Protein AF-A0A8S4QNL8-F1 (afdb_monomer_lite)

Organism: NCBI:txid348720

Secondary structure (DSSP, 8-state):
---PPP-----------------------PPP------------THHHHHHHHHHHTT-SHHHHHHHHHHHHT-SS-HHHHHHTS---SS---TTT--S---HHIIIII-GGGHHHHHHHHHHH-S---HHHHHHHHHH-HHHHHHHHHHHHHHHHHHHHHHHHHHHSTT--GGGS----HHHHHHHHHHHTSPPHHHHHHHTTSSS----

pLDDT: mean 72.67, std 24.64, range [28.61, 98.25]

Foldseek 3Di:
DDDDDDDDDDDDDDDDDDDDDDDDDDDDDDDDDDDDDDDDDPPDPVVVVVVVVVVVVVDPPLLVVLLVCLLVQHDLQLQCCVPPVQQDVAQADPQQGHRHRGSQCLQQPRPVCVVLNVQLCVQQNDDRGSVSLVVSLVVDVSSVVSSSSSSSVSNVVSVVVLVCLLPDPPRDPSNPDPCPPVNVVVVVVVVVPDPPVVVVVVVVPPPDDDD

Radius of gyration: 33.81 Å; chains: 1; bounding box: 131×64×48 Å

Sequence (211 aa):
MFVVTVGLYGTEGLALTGRTARKKTSIKKHPEPQAAAHREGMHGITGVHHARAESRARGIRPALNMLVQVMTGHGCFGHYLYRVARREPTPLCYECGAADDTAQHTLEGCSKRGPQRRTLVAAIGGDLSLPSVVLAMLSSESASLAVPDFCEDVISQKEAAERVREEAPDAHPLRRRRVGRRRRQFEASQLLLPSQASLASYRRFTSFSTI

Structure (mmCIF, N/CA/C/O backbone):
data_AF-A0A8S4QNL8-F1
#
_entry.id   AF-A0A8S4QNL8-F1
#
loop_
_atom_site.group_PDB
_atom_site.id
_atom_site.type_symbol
_atom_site.label_atom_id
_atom_site.label_alt_id
_atom_site.label_comp_id
_atom_site.label_asym_id
_atom_site.label_entity_id
_atom_site.label_seq_id
_atom_site.pdbx_PDB_ins_code
_atom_site.Cartn_x
_atom_site.Cartn_y
_atom_site.Cartn_z
_atom_site.occupancy
_atom_site.B_iso_or_equiv
_atom_site.auth_seq_id
_atom_site.auth_comp_id
_atom_site.auth_asym_id
_atom_site.auth_atom_id
_atom_site.pdbx_PDB_model_num
ATOM 1 N N . MET A 1 1 ? -52.127 6.751 24.415 1.00 39.44 1 MET A N 1
ATOM 2 C CA . MET A 1 1 ? -52.811 5.977 25.472 1.00 39.44 1 MET A CA 1
ATOM 3 C C . MET A 1 1 ? -53.191 4.628 24.888 1.00 39.44 1 MET A C 1
ATOM 5 O O . MET A 1 1 ? -53.986 4.583 23.961 1.00 39.44 1 MET A O 1
ATOM 9 N N . PHE A 1 2 ? -52.535 3.568 25.357 1.00 34.81 2 PHE A N 1
ATOM 10 C CA . PHE A 1 2 ? -52.867 2.174 25.062 1.00 34.81 2 PHE A CA 1
ATOM 11 C C . PHE A 1 2 ? -54.132 1.786 25.828 1.00 34.81 2 PHE A C 1
ATOM 13 O O . PHE A 1 2 ? -54.150 1.978 27.039 1.00 34.81 2 PHE A O 1
ATOM 20 N N . VAL A 1 3 ? -55.113 1.169 25.167 1.00 43.50 3 VAL A N 1
ATOM 21 C CA . VAL A 1 3 ? -55.979 0.168 25.807 1.00 43.50 3 VAL A CA 1
ATOM 22 C C . VAL A 1 3 ? -56.288 -0.913 24.772 1.00 43.50 3 VAL A C 1
ATOM 24 O O . VAL A 1 3 ? -56.950 -0.667 23.769 1.00 43.50 3 VAL A O 1
ATOM 27 N N . VAL A 1 4 ? -55.735 -2.098 25.018 1.00 39.69 4 VAL A N 1
ATOM 28 C CA . VAL A 1 4 ? -55.996 -3.349 24.303 1.00 39.69 4 VAL A CA 1
ATOM 29 C C . VAL A 1 4 ? -57.247 -3.970 24.921 1.00 39.69 4 VAL A C 1
ATOM 31 O O . VAL A 1 4 ? -57.266 -4.218 26.125 1.00 39.69 4 VAL A O 1
ATOM 34 N N . THR A 1 5 ? -58.282 -4.229 24.124 1.00 48.53 5 THR A N 1
ATOM 35 C CA . THR A 1 5 ? -59.429 -5.045 24.537 1.00 48.53 5 THR A CA 1
ATOM 36 C C . THR A 1 5 ? -59.213 -6.493 24.111 1.00 48.53 5 THR A C 1
ATOM 38 O O . THR A 1 5 ? -59.002 -6.813 22.944 1.00 48.53 5 THR A O 1
ATOM 41 N N . VAL A 1 6 ? -59.223 -7.363 25.116 1.00 43.00 6 VAL A N 1
ATOM 42 C CA . VAL A 1 6 ? -59.037 -8.812 25.034 1.00 43.00 6 VAL A CA 1
ATOM 43 C C . VAL A 1 6 ? -60.408 -9.446 24.794 1.00 43.00 6 VAL A C 1
ATOM 45 O O . VAL A 1 6 ? -61.323 -9.232 25.587 1.00 43.00 6 VAL A O 1
ATOM 48 N N . GLY A 1 7 ? -60.568 -10.197 23.703 1.00 39.91 7 GLY A N 1
ATOM 49 C CA . GLY A 1 7 ? -61.775 -10.973 23.404 1.00 39.91 7 GLY A CA 1
ATOM 50 C C . GLY A 1 7 ? -61.545 -12.462 23.657 1.00 39.91 7 GLY A C 1
ATOM 51 O O . GLY A 1 7 ? -60.703 -13.072 23.002 1.00 39.91 7 GLY A O 1
ATOM 52 N N . LEU A 1 8 ? -62.288 -13.024 24.612 1.00 44.12 8 LEU A N 1
ATOM 53 C CA . LEU A 1 8 ? -62.334 -14.439 24.992 1.00 44.12 8 LEU A CA 1
ATOM 54 C C . LEU A 1 8 ? -63.523 -15.137 24.313 1.00 44.12 8 LEU A C 1
ATOM 56 O O . LEU A 1 8 ? -64.648 -14.701 24.520 1.00 44.12 8 LEU A O 1
ATOM 60 N N . TYR A 1 9 ? -63.277 -16.253 23.619 1.00 43.12 9 TYR A N 1
A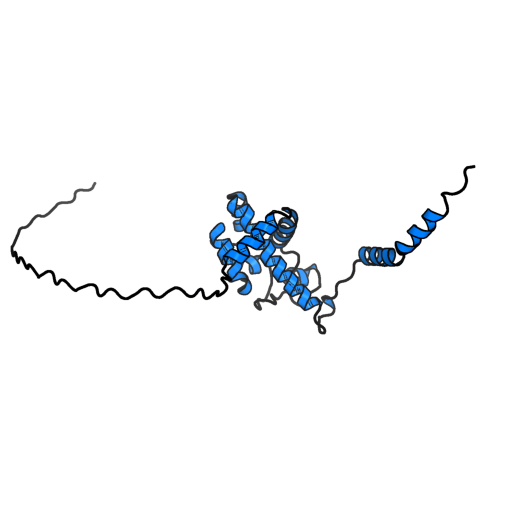TOM 61 C CA . TYR A 1 9 ? -64.223 -17.354 23.340 1.00 43.12 9 TYR A CA 1
ATOM 62 C C . TYR A 1 9 ? -63.344 -18.626 23.207 1.00 43.12 9 TYR A C 1
ATOM 64 O O . TYR A 1 9 ? -62.417 -18.625 22.404 1.00 43.12 9 TYR A O 1
ATOM 72 N N . GLY A 1 10 ? -63.360 -19.615 24.113 1.00 35.19 10 GLY A N 1
ATOM 73 C CA . GLY A 1 10 ? -64.402 -20.644 24.284 1.00 35.19 10 GLY A CA 1
ATOM 74 C C . GLY A 1 10 ? -64.128 -21.852 23.361 1.00 35.19 10 GLY A C 1
ATOM 75 O O . GLY A 1 10 ? -64.520 -21.808 22.207 1.00 35.19 10 GLY A O 1
ATOM 76 N N . THR A 1 11 ? -63.199 -22.757 23.716 1.00 42.12 11 THR A N 1
ATOM 77 C CA . THR A 1 11 ? -63.410 -24.170 24.152 1.00 42.12 11 THR A CA 1
ATOM 78 C C . THR A 1 11 ? -64.098 -25.112 23.154 1.00 42.12 11 THR A C 1
ATOM 80 O O . THR A 1 11 ? -65.297 -24.978 22.998 1.00 42.12 11 THR A O 1
ATOM 83 N N . GLU A 1 12 ? -63.355 -26.094 22.611 1.00 40.31 12 GLU A N 1
ATOM 84 C CA . GLU A 1 12 ? -63.606 -27.560 22.488 1.00 40.31 12 GLU A CA 1
ATOM 85 C C . GLU A 1 12 ? -62.222 -28.165 22.111 1.00 40.31 12 GLU A C 1
ATOM 87 O O . GLU A 1 12 ? -61.486 -27.562 21.340 1.00 40.31 12 GLU A O 1
ATOM 92 N N . GLY A 1 13 ? -61.646 -29.218 22.694 1.00 35.44 13 GLY A N 1
ATOM 93 C CA . GLY A 1 13 ? -62.204 -30.503 23.088 1.00 35.44 13 GLY A CA 1
ATOM 94 C C . GLY A 1 13 ? -61.656 -31.571 22.132 1.00 35.44 13 GLY A C 1
ATOM 95 O O . GLY A 1 13 ? -62.212 -31.726 21.059 1.00 35.44 13 GLY A O 1
ATOM 96 N N . LEU A 1 14 ? -60.557 -32.260 22.489 1.00 43.00 14 LEU A N 1
ATOM 97 C CA . LEU A 1 14 ? -60.277 -33.676 22.162 1.00 43.00 14 LEU A CA 1
ATOM 98 C C . LEU A 1 14 ? -58.882 -34.091 22.654 1.00 43.00 14 LEU A C 1
ATOM 100 O O . LEU A 1 14 ? -57.840 -33.775 22.083 1.00 43.00 14 LEU A O 1
ATOM 104 N N . ALA A 1 15 ? -58.902 -34.839 23.753 1.00 42.69 15 ALA A N 1
ATOM 105 C CA . ALA A 1 15 ? -57.799 -35.644 24.231 1.00 42.69 15 ALA A CA 1
ATOM 106 C C . ALA A 1 15 ? -57.601 -36.858 23.315 1.00 42.69 15 ALA A C 1
ATOM 108 O O . ALA A 1 15 ? -58.548 -37.604 23.088 1.00 42.69 15 ALA A O 1
ATOM 109 N N . LEU A 1 16 ? -56.365 -37.117 22.883 1.00 43.22 16 LEU A N 1
ATOM 110 C CA . LEU A 1 16 ? -55.923 -38.451 22.478 1.00 43.22 16 LEU A CA 1
ATOM 111 C C . LEU A 1 16 ? -54.520 -38.701 23.038 1.00 43.22 16 LEU A C 1
ATOM 113 O O . LEU A 1 16 ? -53.503 -38.197 22.566 1.00 43.22 16 LEU A O 1
ATOM 117 N N . THR A 1 17 ? -54.503 -39.484 24.109 1.00 41.19 17 THR A N 1
ATOM 118 C CA . THR A 1 17 ? -53.335 -40.043 24.776 1.00 41.19 17 THR A CA 1
ATOM 119 C C . THR A 1 17 ? -52.780 -41.204 23.949 1.00 41.19 17 THR A C 1
ATOM 121 O O . THR A 1 17 ? -53.246 -42.335 24.029 1.00 41.19 17 THR A O 1
ATOM 124 N N . GLY A 1 18 ? -51.741 -40.941 23.157 1.00 35.12 18 GLY A N 1
ATOM 125 C CA . GLY A 1 18 ? -50.979 -41.972 22.451 1.00 35.12 18 GLY A CA 1
ATOM 126 C C . GLY A 1 18 ? -49.678 -42.307 23.176 1.00 35.12 18 GLY A C 1
ATOM 127 O O . GLY A 1 18 ? -48.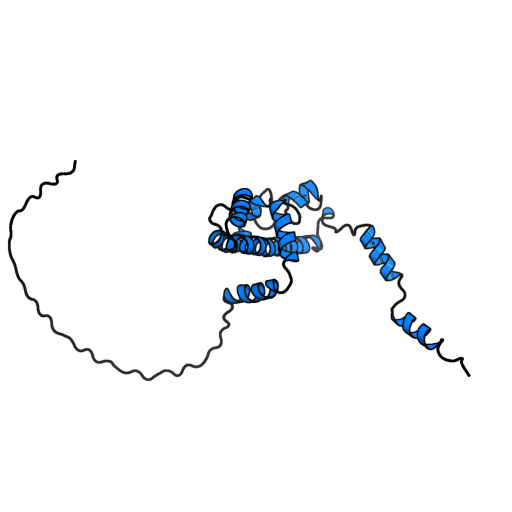656 -41.668 22.946 1.00 35.12 18 GLY A O 1
ATOM 128 N N . ARG A 1 19 ? -49.687 -43.323 24.048 1.00 42.75 19 ARG A N 1
ATOM 129 C CA . ARG A 1 19 ? -48.453 -43.974 24.520 1.00 42.75 19 ARG A CA 1
ATOM 130 C C . ARG A 1 19 ? -47.884 -44.806 23.370 1.00 42.75 19 ARG A C 1
ATOM 132 O O . ARG A 1 19 ? -48.432 -45.860 23.064 1.00 42.75 19 ARG A O 1
ATOM 139 N N . THR A 1 20 ? -46.770 -44.389 22.775 1.00 39.38 20 THR A N 1
ATOM 140 C CA . THR A 1 20 ? -45.991 -45.251 21.872 1.00 39.38 20 THR A CA 1
ATOM 141 C C . THR A 1 20 ? -44.718 -45.747 22.545 1.00 39.38 20 THR A C 1
ATOM 143 O O . THR A 1 20 ? -43.956 -44.997 23.152 1.00 39.38 20 THR A O 1
ATOM 146 N N . ALA A 1 21 ? -44.548 -47.061 22.448 1.00 44.09 21 ALA A N 1
ATOM 147 C CA . ALA A 1 21 ? -43.570 -47.897 23.115 1.00 44.09 21 ALA A CA 1
ATOM 148 C C . ALA A 1 21 ? -42.105 -47.467 22.932 1.00 44.09 21 ALA A C 1
ATOM 150 O O . ALA A 1 21 ? -41.612 -47.220 21.832 1.00 44.09 21 ALA A O 1
ATOM 151 N N . ARG A 1 22 ? -41.380 -47.518 24.051 1.00 47.81 22 ARG A N 1
ATOM 152 C CA . ARG A 1 22 ? -39.922 -47.473 24.158 1.00 47.81 22 ARG A CA 1
ATOM 153 C C . ARG A 1 22 ? -39.312 -48.705 23.479 1.00 47.81 22 ARG A C 1
ATOM 155 O O . ARG A 1 22 ? -39.252 -49.779 24.077 1.00 47.81 22 ARG A O 1
ATOM 162 N N . LYS A 1 23 ? -38.825 -48.557 22.246 1.00 43.16 23 LYS A N 1
ATOM 163 C CA . LYS A 1 23 ? -38.035 -49.591 21.563 1.00 43.16 23 LYS A CA 1
ATOM 164 C C . LYS A 1 23 ? -36.591 -49.526 22.081 1.00 43.16 23 LYS A C 1
ATOM 166 O O . LYS A 1 23 ? -35.855 -48.597 21.772 1.00 43.16 23 LYS A O 1
ATOM 171 N N . LYS A 1 24 ? -36.195 -50.489 22.923 1.00 43.81 24 LYS A N 1
ATOM 172 C CA . LYS A 1 24 ? -34.791 -50.704 23.313 1.00 43.81 24 LYS A CA 1
ATOM 173 C C . LYS A 1 24 ? -34.045 -51.280 22.109 1.00 43.81 24 LYS A C 1
ATOM 175 O O . LYS A 1 24 ? -34.218 -52.453 21.793 1.00 43.81 24 LYS A O 1
ATOM 180 N N . THR A 1 25 ? -33.215 -50.481 21.452 1.00 40.12 25 THR A N 1
ATOM 181 C CA . THR A 1 25 ? -32.219 -50.986 20.501 1.00 40.12 25 THR A CA 1
ATOM 182 C C . THR A 1 25 ? -30.873 -51.104 21.197 1.00 40.12 25 THR A C 1
ATOM 184 O O . THR A 1 25 ? -30.341 -50.143 21.747 1.00 40.12 25 THR A O 1
ATOM 187 N N . SER A 1 26 ? -30.378 -52.338 21.213 1.00 38.81 26 SER A N 1
ATOM 188 C CA . SER A 1 26 ? -29.137 -52.776 21.834 1.00 38.81 26 SER A CA 1
ATOM 189 C C . SER A 1 26 ? -27.928 -52.081 21.211 1.00 38.81 26 SER A C 1
ATOM 191 O O . SER A 1 26 ? -27.718 -52.145 20.001 1.00 38.81 26 SER A O 1
ATOM 193 N N . ILE A 1 27 ? -27.113 -51.463 22.063 1.00 44.38 27 ILE A N 1
ATOM 194 C CA . ILE A 1 27 ? -25.780 -50.957 21.736 1.00 44.38 27 ILE A CA 1
ATOM 195 C C . ILE A 1 27 ? -24.904 -52.169 21.399 1.00 44.38 27 ILE A C 1
ATOM 197 O O . ILE A 1 27 ? -24.602 -52.983 22.272 1.00 44.38 27 ILE A O 1
ATOM 201 N N . LYS A 1 28 ? -24.508 -52.313 20.131 1.00 45.62 28 LYS A N 1
ATOM 202 C CA . LYS A 1 28 ? -23.419 -53.214 19.741 1.00 45.62 28 LYS A CA 1
ATOM 203 C C . LYS A 1 28 ? -22.103 -52.496 20.048 1.00 45.62 28 LYS A C 1
ATOM 205 O O . LYS A 1 28 ? -21.807 -51.472 19.440 1.00 45.62 28 LYS A O 1
ATOM 210 N N . LYS A 1 29 ? -21.344 -53.001 21.026 1.00 41.66 29 LYS A N 1
ATOM 211 C CA . LYS A 1 29 ? -19.975 -52.549 21.309 1.00 41.66 29 LYS A CA 1
ATOM 212 C C . LYS A 1 29 ? -19.074 -53.010 20.161 1.00 41.66 29 LYS A C 1
ATOM 214 O O . LYS A 1 29 ? -18.899 -54.211 19.977 1.00 41.66 29 LYS A O 1
ATOM 219 N N . HIS A 1 30 ? -18.537 -52.067 19.396 1.00 36.44 30 HIS A N 1
ATOM 220 C CA . HIS A 1 30 ? -17.431 -52.321 18.475 1.00 36.44 30 HIS A CA 1
ATOM 221 C C . HIS A 1 30 ? -16.099 -52.173 19.230 1.00 36.44 30 HIS A C 1
ATOM 223 O O . HIS A 1 30 ? -16.009 -51.297 20.094 1.00 36.44 30 HIS A O 1
ATOM 229 N N . PRO A 1 31 ? -15.090 -53.019 18.952 1.00 40.75 31 PRO A N 1
ATOM 230 C CA . PRO A 1 31 ? -13.767 -52.872 19.538 1.00 40.75 31 PRO A CA 1
ATOM 231 C C . PRO A 1 31 ? -13.057 -51.624 18.997 1.00 40.75 31 PRO A C 1
ATOM 233 O O . PRO A 1 31 ? -13.194 -51.252 17.833 1.00 40.75 31 PRO A O 1
ATOM 236 N N . GLU A 1 32 ? -12.321 -50.997 19.904 1.00 34.25 32 GLU A N 1
ATOM 237 C CA . GLU A 1 32 ? -11.489 -49.807 19.756 1.00 34.25 32 GLU A CA 1
ATOM 238 C C . GLU A 1 32 ? -10.438 -49.963 18.636 1.00 34.25 32 GLU A C 1
ATOM 240 O O . GLU A 1 32 ? -9.610 -50.875 18.704 1.00 34.25 32 GLU A O 1
ATOM 245 N N . PRO A 1 33 ? -10.423 -49.096 17.604 1.00 37.59 33 PRO A N 1
ATOM 246 C CA . PRO A 1 33 ? -9.295 -49.020 16.693 1.00 37.59 33 PRO A CA 1
ATOM 247 C C . PRO A 1 33 ? -8.193 -48.172 17.336 1.00 37.59 33 PRO A C 1
ATOM 249 O O . PRO A 1 33 ? -8.357 -46.975 17.572 1.00 37.59 33 PRO A O 1
ATOM 252 N N . GLN A 1 34 ? -7.063 -48.818 17.619 1.00 42.41 34 GLN A N 1
ATOM 253 C CA . GLN A 1 34 ? -5.840 -48.177 18.091 1.00 42.41 34 GLN A CA 1
ATOM 254 C C . GLN A 1 34 ? -5.407 -47.095 17.095 1.00 42.41 34 GLN A C 1
ATOM 256 O O . GLN A 1 34 ? -5.174 -47.366 15.915 1.00 42.41 34 GLN A O 1
ATOM 261 N N . ALA A 1 35 ? -5.316 -45.859 17.582 1.00 34.28 35 ALA A N 1
ATOM 262 C CA . ALA A 1 35 ? -4.862 -44.707 16.823 1.00 34.28 35 ALA A CA 1
ATOM 263 C C . ALA A 1 35 ? -3.389 -44.881 16.420 1.00 34.28 35 ALA A C 1
ATOM 265 O O . ALA A 1 35 ? -2.476 -44.647 17.211 1.00 34.28 35 ALA A O 1
ATOM 266 N N . ALA A 1 36 ? -3.151 -45.266 15.167 1.00 35.31 36 ALA A N 1
ATOM 267 C CA . ALA A 1 36 ? -1.867 -45.057 14.520 1.00 35.31 36 ALA A CA 1
ATOM 268 C C . ALA A 1 36 ? -1.724 -43.555 14.230 1.00 35.31 36 ALA A C 1
ATOM 270 O O . ALA A 1 36 ? -2.484 -42.976 13.455 1.00 35.31 36 ALA A O 1
ATOM 271 N N . ALA A 1 37 ? -0.768 -42.916 14.901 1.00 37.28 37 ALA A N 1
ATOM 272 C CA . ALA A 1 37 ? -0.440 -41.511 14.726 1.00 37.28 37 ALA A CA 1
ATOM 273 C C . ALA A 1 37 ? 0.084 -41.250 13.302 1.00 37.28 37 ALA A C 1
ATOM 275 O O . ALA A 1 37 ? 1.262 -41.453 13.012 1.00 37.28 37 ALA A O 1
ATOM 276 N N . HIS A 1 38 ? -0.790 -40.767 12.421 1.00 28.61 38 HIS A N 1
ATOM 277 C CA . HIS A 1 38 ? -0.392 -40.162 11.157 1.00 28.61 38 HIS A CA 1
ATOM 278 C C . HIS A 1 38 ? -0.080 -38.679 11.406 1.00 28.61 38 HIS A C 1
ATOM 280 O O . HIS A 1 38 ? -0.969 -37.867 11.657 1.00 28.61 38 HIS A O 1
ATOM 286 N N . ARG A 1 39 ? 1.213 -38.337 11.415 1.00 39.56 39 ARG A N 1
ATOM 287 C CA . ARG A 1 39 ? 1.712 -36.956 11.499 1.00 39.56 39 ARG A CA 1
ATOM 288 C C . ARG A 1 39 ? 1.530 -36.281 10.136 1.00 39.56 39 ARG A C 1
ATOM 290 O O . ARG A 1 39 ? 2.437 -36.300 9.312 1.00 39.56 39 ARG A O 1
ATOM 297 N N . GLU A 1 40 ? 0.381 -35.655 9.919 1.00 35.50 40 GLU A N 1
ATOM 298 C CA . GLU A 1 40 ? 0.202 -34.661 8.855 1.00 35.50 40 GLU A CA 1
ATOM 299 C C . GLU A 1 40 ? 0.329 -33.249 9.435 1.00 35.50 40 GLU A C 1
ATOM 301 O O . GLU A 1 40 ? -0.254 -32.912 10.466 1.00 35.50 40 GLU A O 1
ATOM 306 N N . GLY A 1 41 ? 1.180 -32.440 8.801 1.00 36.62 41 GLY A N 1
ATOM 307 C CA . GLY A 1 41 ? 1.605 -31.129 9.278 1.00 36.62 41 GLY A CA 1
ATOM 308 C C . GLY A 1 41 ? 0.478 -30.098 9.316 1.00 36.62 41 GLY A C 1
ATOM 309 O O . GLY A 1 41 ? -0.050 -29.685 8.286 1.00 36.62 41 GLY A O 1
ATOM 310 N N . MET A 1 42 ? 0.178 -29.603 10.518 1.00 38.00 42 MET A N 1
ATOM 311 C CA . MET A 1 42 ? -0.606 -28.386 10.732 1.00 38.00 42 MET A CA 1
ATOM 312 C C . MET A 1 42 ? 0.210 -27.154 10.316 1.00 38.00 42 MET A C 1
ATOM 314 O O . MET A 1 42 ? 0.795 -26.472 11.154 1.00 38.00 42 MET A O 1
ATOM 318 N N . HIS A 1 43 ? 0.207 -26.806 9.031 1.00 45.59 43 HIS A N 1
ATOM 319 C CA . HIS A 1 43 ? 0.512 -25.436 8.601 1.00 45.59 43 HIS A CA 1
ATOM 320 C C . HIS A 1 43 ? -0.769 -24.594 8.660 1.00 45.59 43 HIS A C 1
ATOM 322 O O . HIS A 1 43 ? -1.327 -24.175 7.651 1.00 45.59 43 HIS A O 1
ATOM 328 N N . GLY A 1 44 ? -1.276 -24.416 9.883 1.00 34.97 44 GLY A N 1
ATOM 329 C CA . GLY A 1 44 ? -2.420 -23.568 10.193 1.00 34.97 44 GLY A CA 1
ATOM 330 C C . GLY A 1 44 ? -2.002 -22.119 10.442 1.00 34.97 44 GLY A C 1
ATOM 331 O O . GLY A 1 44 ? -0.857 -21.828 10.779 1.00 34.97 44 GLY A O 1
ATOM 332 N N . ILE A 1 45 ? -2.968 -21.214 10.311 1.00 43.84 45 ILE A N 1
ATOM 333 C CA . ILE A 1 45 ? -2.899 -19.750 10.488 1.00 43.84 45 ILE A CA 1
ATOM 334 C C . ILE A 1 45 ? -2.125 -19.331 11.764 1.00 43.84 45 ILE A C 1
ATOM 336 O O . ILE A 1 45 ? -1.488 -18.280 11.801 1.00 43.84 45 ILE A O 1
ATOM 340 N N . THR A 1 46 ? -2.089 -20.196 12.780 1.00 39.72 46 THR A N 1
ATOM 341 C CA . THR A 1 46 ? -1.301 -20.081 14.017 1.00 39.72 46 THR A CA 1
ATOM 342 C C . THR A 1 46 ? 0.210 -19.916 13.807 1.00 39.72 46 THR A C 1
ATOM 344 O O . THR A 1 46 ? 0.846 -19.212 14.590 1.00 39.72 46 THR A O 1
ATOM 347 N N . GLY A 1 47 ? 0.794 -20.484 12.746 1.00 31.36 47 GLY A N 1
ATOM 348 C CA . GLY A 1 47 ? 2.229 -20.355 12.453 1.00 31.36 47 GLY A CA 1
ATOM 349 C C . GLY A 1 47 ? 2.655 -18.926 12.091 1.00 31.36 47 GLY A C 1
ATOM 350 O O . GLY A 1 47 ? 3.729 -18.477 12.487 1.00 31.36 47 GLY A O 1
ATOM 351 N N . VAL A 1 48 ? 1.778 -18.174 11.414 1.00 46.91 48 VAL A N 1
ATOM 352 C CA . VAL A 1 48 ? 2.016 -16.760 11.073 1.00 46.91 48 VAL A CA 1
ATOM 353 C C . VAL A 1 48 ? 1.963 -15.890 12.330 1.00 46.91 48 VAL A C 1
ATOM 355 O O . VAL A 1 48 ? 2.776 -14.985 12.486 1.00 46.91 48 VAL A O 1
ATOM 358 N N . HIS A 1 49 ? 1.056 -16.193 13.265 1.00 44.25 49 HIS A N 1
ATOM 359 C CA . HIS A 1 49 ? 0.949 -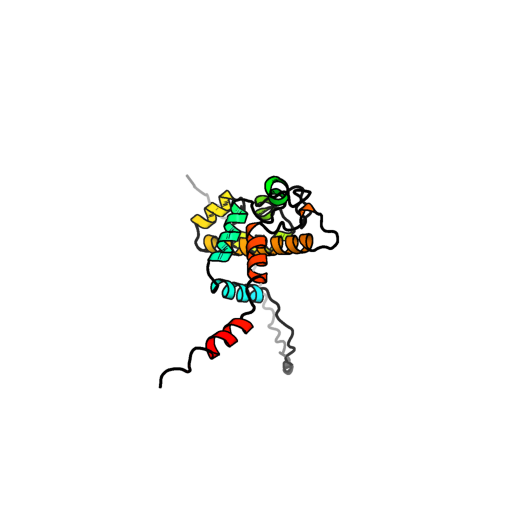15.461 14.530 1.00 44.25 49 HIS A CA 1
ATOM 360 C C . HIS A 1 49 ? 2.158 -15.683 15.454 1.00 44.25 49 HIS A C 1
ATOM 362 O O . HIS A 1 49 ? 2.589 -14.734 16.108 1.00 44.25 49 HIS A O 1
ATOM 368 N N . HIS A 1 50 ? 2.749 -16.885 15.469 1.00 35.91 50 HIS A N 1
ATOM 369 C CA . HIS A 1 50 ? 3.925 -17.178 16.300 1.00 35.91 50 HIS A CA 1
ATOM 370 C C . HIS A 1 50 ? 5.191 -16.461 15.794 1.00 35.91 50 HIS A C 1
ATOM 372 O O . HIS A 1 50 ? 5.872 -15.795 16.571 1.00 35.91 50 HIS A O 1
ATOM 378 N N . ALA A 1 51 ? 5.446 -16.485 14.480 1.00 42.00 51 ALA A N 1
ATOM 379 C CA . ALA A 1 51 ? 6.557 -15.741 13.872 1.00 42.00 51 ALA A CA 1
ATOM 380 C C . ALA A 1 51 ? 6.405 -14.212 14.029 1.00 42.00 51 ALA A C 1
ATOM 382 O O . ALA A 1 51 ? 7.389 -13.482 14.144 1.00 42.00 51 ALA A O 1
ATOM 383 N N . ARG A 1 52 ? 5.163 -13.711 14.076 1.00 49.59 52 ARG A N 1
ATOM 384 C CA . ARG A 1 52 ? 4.855 -12.284 14.258 1.00 49.59 52 ARG A CA 1
ATOM 385 C C . ARG A 1 52 ? 5.020 -11.814 15.707 1.00 49.59 52 ARG A C 1
ATOM 387 O O . ARG A 1 52 ? 5.450 -10.686 15.937 1.00 49.59 52 ARG A O 1
ATOM 394 N N . ALA A 1 53 ? 4.741 -12.677 16.687 1.00 43.56 53 ALA A N 1
ATOM 395 C CA . ALA A 1 53 ? 5.039 -12.408 18.095 1.00 43.56 53 ALA A CA 1
ATOM 396 C C . ALA A 1 53 ? 6.556 -12.293 18.344 1.00 43.56 53 ALA A C 1
ATOM 398 O O . ALA A 1 53 ? 6.991 -11.430 19.102 1.00 43.56 53 ALA A O 1
ATOM 399 N N . GLU A 1 54 ? 7.372 -13.080 17.639 1.00 37.34 54 GLU A N 1
ATOM 400 C CA . GLU A 1 54 ? 8.839 -12.979 17.689 1.00 37.34 54 GLU A CA 1
ATOM 401 C C . GLU A 1 54 ? 9.376 -11.687 17.039 1.00 37.34 54 GLU A C 1
ATOM 403 O O . GLU A 1 54 ? 10.393 -11.142 17.477 1.00 37.34 54 GLU A O 1
ATOM 408 N N . SER A 1 55 ? 8.680 -11.123 16.044 1.00 45.19 55 SER A N 1
ATOM 409 C CA . SER A 1 55 ? 9.012 -9.802 15.480 1.00 45.19 55 SER A CA 1
ATOM 410 C C . SER A 1 55 ? 8.792 -8.652 16.471 1.00 45.19 55 SER A C 1
ATOM 412 O O . SER A 1 55 ? 9.573 -7.700 16.464 1.00 45.19 55 SER A O 1
ATOM 414 N N . ARG A 1 56 ? 7.827 -8.762 17.400 1.00 52.09 56 ARG A N 1
ATOM 415 C CA . ARG A 1 56 ? 7.593 -7.750 18.454 1.00 52.09 56 ARG A CA 1
ATOM 416 C C . ARG A 1 56 ? 8.781 -7.588 19.411 1.00 52.09 56 ARG A C 1
ATOM 418 O O . ARG A 1 56 ? 8.970 -6.508 19.965 1.00 52.09 56 ARG A O 1
ATOM 425 N N . ALA A 1 57 ? 9.626 -8.613 19.555 1.00 50.25 57 ALA A N 1
ATOM 426 C CA . ALA A 1 57 ? 10.845 -8.550 20.366 1.00 50.25 57 ALA A CA 1
ATOM 427 C C . ALA A 1 57 ? 11.999 -7.783 19.683 1.00 50.25 57 ALA A C 1
ATOM 429 O O . ALA A 1 57 ? 12.959 -7.391 20.345 1.00 50.25 57 ALA A O 1
ATOM 430 N N . ARG A 1 58 ? 11.909 -7.515 18.371 1.00 51.84 58 ARG A N 1
ATOM 431 C CA . ARG A 1 58 ? 12.928 -6.791 17.587 1.00 51.84 58 ARG A CA 1
ATOM 432 C C . ARG A 1 58 ? 12.547 -5.328 17.335 1.00 51.84 58 ARG A C 1
ATOM 434 O O . ARG A 1 58 ? 12.822 -4.783 16.276 1.00 51.84 58 ARG A O 1
ATOM 441 N N . GLY A 1 59 ? 11.989 -4.671 18.351 1.00 46.03 59 GLY A N 1
ATOM 442 C CA . GLY A 1 59 ? 11.857 -3.217 18.428 1.00 46.03 59 GLY A CA 1
ATOM 443 C C . GLY A 1 59 ? 10.780 -2.617 17.521 1.00 46.03 59 GLY A C 1
ATOM 444 O O . GLY A 1 59 ? 10.674 -2.914 16.346 1.00 46.03 59 GLY A O 1
ATOM 445 N N . ILE A 1 60 ? 10.042 -1.653 18.056 1.00 53.38 60 ILE A N 1
ATOM 446 C CA . ILE A 1 60 ? 8.937 -0.897 17.428 1.00 53.38 60 ILE A CA 1
ATOM 447 C C . ILE A 1 60 ? 9.354 -0.120 16.142 1.00 53.38 60 ILE A C 1
ATOM 449 O O . ILE A 1 60 ? 8.538 0.480 15.446 1.00 53.38 60 ILE A O 1
ATOM 453 N N . ARG A 1 61 ? 10.645 -0.124 15.783 1.00 51.62 61 ARG A N 1
ATOM 454 C CA . ARG A 1 61 ? 11.254 0.752 14.767 1.00 51.62 61 ARG A CA 1
ATOM 455 C C . ARG A 1 61 ? 10.981 0.374 13.295 1.00 51.62 61 ARG A C 1
ATOM 457 O O . ARG A 1 61 ? 10.807 1.308 12.514 1.00 51.62 61 ARG A O 1
ATOM 464 N N . PRO A 1 62 ? 10.946 -0.906 12.866 1.00 60.88 62 PRO A N 1
ATOM 465 C CA . PRO A 1 62 ? 10.647 -1.262 11.474 1.00 60.88 62 PRO A CA 1
ATOM 466 C C . PRO A 1 62 ? 9.193 -0.962 11.092 1.00 60.88 62 PRO A C 1
ATOM 468 O O . PRO A 1 62 ? 8.946 -0.374 10.039 1.00 60.88 62 PRO A O 1
ATOM 471 N N . ALA A 1 63 ? 8.246 -1.276 11.980 1.00 69.06 63 ALA A N 1
ATOM 472 C CA . ALA A 1 63 ? 6.818 -1.079 11.742 1.00 69.06 63 ALA A CA 1
ATOM 473 C C . ALA A 1 63 ? 6.441 0.406 11.578 1.00 69.06 63 ALA A C 1
ATOM 475 O O . ALA A 1 63 ? 5.639 0.748 10.709 1.00 69.06 63 ALA A O 1
ATOM 476 N N . LEU A 1 64 ? 7.071 1.313 12.340 1.00 80.50 64 LEU A N 1
ATOM 477 C CA . LEU A 1 64 ? 6.797 2.752 12.240 1.00 80.50 64 LEU A CA 1
ATOM 478 C C . LEU A 1 64 ? 7.196 3.336 10.874 1.00 80.50 64 LEU A C 1
ATOM 480 O O . LEU A 1 64 ? 6.459 4.147 10.317 1.00 80.50 64 LEU A O 1
ATOM 484 N N . ASN A 1 65 ? 8.326 2.908 10.301 1.00 85.50 65 ASN A N 1
ATOM 485 C CA . ASN A 1 65 ? 8.743 3.372 8.975 1.00 85.50 65 ASN A CA 1
ATOM 486 C C . ASN A 1 65 ? 7.739 2.955 7.893 1.00 85.50 65 ASN A C 1
ATOM 488 O O . ASN A 1 65 ? 7.395 3.767 7.034 1.00 85.50 65 ASN A O 1
ATOM 492 N N . MET A 1 66 ? 7.251 1.712 7.949 1.00 93.56 66 MET A N 1
ATOM 493 C CA . MET A 1 66 ? 6.262 1.213 6.991 1.00 93.56 66 MET A CA 1
ATOM 494 C C . MET A 1 66 ? 4.912 1.908 7.162 1.00 93.56 66 MET A C 1
ATOM 496 O O . MET A 1 66 ? 4.286 2.282 6.173 1.00 93.56 66 MET A O 1
ATOM 500 N N . LEU A 1 67 ? 4.493 2.166 8.404 1.00 94.38 67 LEU A N 1
ATOM 501 C CA . LEU A 1 67 ? 3.300 2.962 8.682 1.00 94.38 67 LEU A CA 1
ATOM 502 C C . LEU A 1 67 ? 3.394 4.351 8.043 1.00 94.38 67 LEU A C 1
ATOM 504 O O . LEU A 1 67 ? 2.489 4.759 7.319 1.00 94.38 67 LEU A O 1
ATOM 508 N N . VAL A 1 68 ? 4.496 5.070 8.271 1.00 94.19 68 VAL A N 1
ATOM 509 C CA . VAL A 1 68 ? 4.697 6.411 7.701 1.00 94.19 68 VAL A CA 1
ATOM 510 C C . VAL A 1 68 ? 4.671 6.366 6.173 1.00 94.19 68 VAL A C 1
ATOM 512 O O . VAL A 1 68 ? 4.070 7.244 5.553 1.00 94.19 68 VAL A O 1
ATOM 515 N N . GLN A 1 69 ? 5.258 5.340 5.549 1.00 95.19 69 GLN A N 1
ATOM 516 C CA . GLN A 1 69 ? 5.170 5.155 4.098 1.00 95.19 69 GLN A CA 1
ATOM 517 C C . GLN A 1 69 ? 3.720 5.032 3.622 1.00 95.19 69 GLN A C 1
ATOM 519 O O . GLN A 1 69 ? 3.341 5.729 2.683 1.00 95.19 69 GLN A O 1
ATOM 524 N N . VAL A 1 70 ? 2.896 4.212 4.282 1.00 96.19 70 VAL A N 1
ATOM 525 C CA . VAL A 1 70 ? 1.470 4.069 3.940 1.00 96.19 70 VAL A CA 1
ATOM 526 C C . VAL A 1 70 ? 0.732 5.394 4.126 1.00 96.19 70 VAL A C 1
ATOM 528 O O . VAL A 1 70 ? 0.064 5.845 3.200 1.00 96.19 70 VAL A O 1
ATOM 531 N N . MET A 1 71 ? 0.898 6.057 5.274 1.00 95.19 71 MET A N 1
ATOM 532 C CA . MET A 1 71 ? 0.192 7.309 5.582 1.00 95.19 71 MET A CA 1
ATOM 533 C C . MET A 1 71 ? 0.537 8.440 4.612 1.00 95.19 71 MET A C 1
ATOM 535 O O . MET A 1 71 ? -0.298 9.284 4.303 1.00 95.19 71 MET A O 1
ATOM 539 N N . THR A 1 72 ? 1.771 8.457 4.115 1.00 94.88 72 THR A N 1
ATOM 540 C CA . THR A 1 72 ? 2.246 9.487 3.187 1.00 94.88 72 THR A CA 1
ATOM 541 C C . THR A 1 72 ? 2.158 9.062 1.722 1.00 94.88 72 THR A C 1
ATOM 543 O O . THR A 1 72 ? 2.443 9.870 0.841 1.00 94.88 72 THR A O 1
ATOM 546 N N . GLY A 1 73 ? 1.819 7.804 1.429 1.00 95.88 73 GLY A N 1
ATOM 547 C CA . GLY A 1 73 ? 1.841 7.253 0.074 1.00 95.88 73 GLY A CA 1
ATOM 548 C C . GLY A 1 73 ? 3.231 7.180 -0.565 1.00 95.88 73 GLY A C 1
ATOM 549 O O . GLY A 1 73 ? 3.334 7.264 -1.785 1.00 95.88 73 GLY A O 1
ATOM 550 N N . HIS A 1 74 ? 4.295 7.042 0.229 1.00 95.06 74 HIS A N 1
ATOM 551 C CA . HIS A 1 74 ? 5.686 6.963 -0.240 1.00 95.06 74 HIS A CA 1
ATOM 552 C C . HIS A 1 74 ? 6.209 5.521 -0.287 1.00 95.06 74 HIS A C 1
ATOM 554 O O . HIS A 1 74 ? 5.625 4.613 0.291 1.00 95.06 74 HIS A O 1
ATOM 560 N N . GLY A 1 75 ? 7.358 5.317 -0.935 1.00 94.31 75 GLY A N 1
ATOM 561 C CA . GLY A 1 75 ? 8.049 4.027 -0.951 1.00 94.31 75 GLY A CA 1
ATOM 562 C C . GLY A 1 75 ? 7.715 3.212 -2.195 1.00 94.31 75 GLY A C 1
ATOM 563 O O . GLY A 1 75 ? 7.897 3.695 -3.308 1.00 94.31 75 GLY A O 1
ATOM 564 N N . CYS A 1 76 ? 7.237 1.985 -2.012 1.00 95.81 76 CYS A N 1
ATOM 565 C CA . CYS A 1 76 ? 7.037 1.006 -3.089 1.00 95.81 76 CYS A CA 1
ATOM 566 C C . CYS A 1 76 ? 5.713 1.152 -3.869 1.00 95.81 76 CYS A C 1
ATOM 568 O O . CYS A 1 76 ? 5.361 0.287 -4.674 1.00 95.81 76 CYS A O 1
ATOM 570 N N . PHE A 1 77 ? 4.943 2.215 -3.623 1.00 97.81 77 PHE A N 1
ATOM 571 C CA . PHE A 1 77 ? 3.697 2.482 -4.343 1.00 97.81 77 PHE A CA 1
ATOM 572 C C . PHE A 1 77 ? 3.981 2.926 -5.778 1.00 97.81 77 PHE A C 1
ATOM 574 O O . PHE A 1 77 ? 4.715 3.892 -5.993 1.00 97.81 77 PHE A O 1
ATOM 581 N N . GLY A 1 78 ? 3.363 2.271 -6.763 1.00 97.25 78 GLY A N 1
ATOM 582 C CA . GLY A 1 78 ? 3.518 2.602 -8.184 1.00 97.25 78 GLY A CA 1
ATOM 583 C C . GLY A 1 78 ? 3.246 4.078 -8.486 1.00 97.25 78 GLY A C 1
ATOM 584 O O . GLY A 1 78 ? 4.027 4.697 -9.212 1.00 97.25 78 GLY A O 1
ATOM 585 N N . HIS A 1 79 ? 2.239 4.688 -7.844 1.00 98.25 79 HIS A N 1
ATOM 586 C CA . HIS A 1 79 ? 1.969 6.126 -7.948 1.00 98.25 79 HIS A CA 1
ATOM 587 C C . HIS A 1 79 ? 3.207 6.973 -7.614 1.00 98.25 79 HIS A C 1
ATOM 589 O O . HIS A 1 79 ? 3.621 7.842 -8.389 1.00 98.25 79 HIS A O 1
ATOM 595 N N . TYR A 1 80 ? 3.829 6.697 -6.465 1.00 97.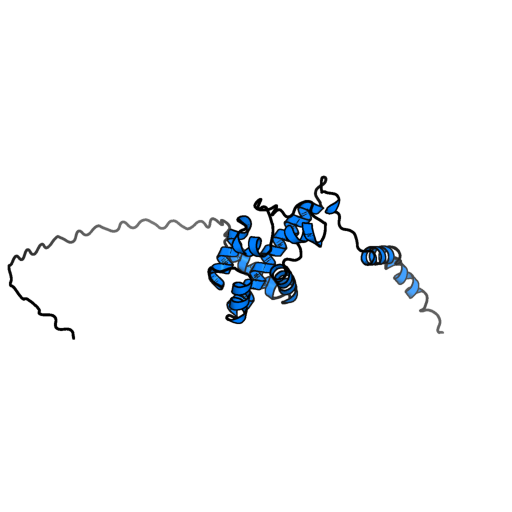88 80 TYR A N 1
ATOM 596 C CA . TYR A 1 80 ? 5.018 7.399 -5.988 1.00 97.88 80 TYR A CA 1
ATOM 597 C C . TYR A 1 80 ? 6.239 7.100 -6.858 1.00 97.88 80 TYR A C 1
ATOM 599 O O . TYR A 1 80 ? 6.953 8.023 -7.265 1.00 97.88 80 TYR A O 1
ATOM 607 N N . LEU A 1 81 ? 6.462 5.826 -7.192 1.00 96.44 81 LEU A N 1
ATOM 608 C CA . LEU A 1 81 ? 7.590 5.399 -8.014 1.00 96.44 81 LEU A CA 1
ATOM 609 C C . LEU A 1 81 ? 7.557 6.040 -9.406 1.00 96.44 81 LEU A C 1
ATOM 611 O O . LEU A 1 81 ? 8.607 6.423 -9.927 1.00 96.44 81 LEU A O 1
ATOM 615 N N . TYR A 1 82 ? 6.370 6.223 -9.983 1.00 96.81 82 TYR A N 1
ATOM 616 C CA . TYR A 1 82 ? 6.179 6.872 -11.277 1.00 96.81 82 TYR A CA 1
ATOM 617 C C . TYR A 1 82 ? 6.269 8.401 -11.206 1.00 96.81 82 TYR A C 1
ATOM 619 O O . TYR A 1 82 ? 7.007 9.028 -11.976 1.00 96.81 82 TYR A O 1
ATOM 627 N N . ARG A 1 83 ? 5.516 9.035 -10.296 1.00 97.44 83 ARG A N 1
ATOM 628 C CA . ARG A 1 83 ? 5.371 10.500 -10.281 1.00 97.44 83 ARG A CA 1
ATOM 629 C C . ARG A 1 83 ? 6.509 11.220 -9.574 1.00 97.44 83 ARG A C 1
ATOM 631 O O . ARG A 1 83 ? 6.894 12.299 -10.015 1.00 97.44 83 ARG A O 1
ATOM 638 N N . VAL A 1 84 ? 7.044 10.635 -8.506 1.00 95.38 84 VAL A N 1
ATOM 639 C CA . VAL A 1 84 ? 8.000 11.307 -7.618 1.00 95.38 84 VAL A CA 1
ATOM 640 C C . VAL A 1 84 ? 9.390 10.702 -7.761 1.00 95.38 84 VAL A C 1
ATOM 642 O O . VAL A 1 84 ? 10.327 11.409 -8.123 1.00 95.38 84 VAL A O 1
ATOM 645 N N . ALA A 1 85 ? 9.537 9.391 -7.544 1.00 93.56 85 ALA A N 1
ATOM 646 C CA . ALA A 1 85 ? 10.857 8.756 -7.554 1.00 93.56 85 ALA A CA 1
ATOM 647 C C . ALA A 1 85 ? 11.443 8.581 -8.966 1.00 93.56 85 ALA A C 1
ATOM 649 O O . ALA A 1 85 ? 12.656 8.404 -9.099 1.00 93.56 85 ALA A O 1
ATOM 650 N N . ARG A 1 86 ? 10.595 8.625 -10.006 1.00 94.50 86 ARG A N 1
ATOM 651 C CA . ARG A 1 86 ? 10.952 8.398 -11.420 1.00 94.50 86 ARG A CA 1
ATOM 652 C C . ARG A 1 86 ? 11.680 7.065 -11.645 1.00 94.50 86 ARG A C 1
ATOM 654 O O . ARG A 1 86 ? 12.674 7.005 -12.366 1.00 94.50 86 ARG A O 1
ATOM 661 N N . ARG A 1 87 ? 11.189 6.004 -10.997 1.00 93.69 87 ARG A N 1
ATOM 662 C CA . ARG A 1 87 ? 11.758 4.642 -11.023 1.00 93.69 87 ARG A CA 1
ATOM 663 C C . ARG A 1 87 ? 10.887 3.602 -11.715 1.00 93.69 87 ARG A C 1
ATOM 665 O O . ARG A 1 87 ? 11.391 2.549 -12.085 1.00 93.69 87 ARG A O 1
ATOM 672 N N . GLU A 1 88 ? 9.616 3.903 -11.942 1.00 95.38 88 GLU A N 1
ATOM 673 C CA . GLU A 1 88 ? 8.699 3.049 -12.699 1.00 95.38 88 GLU A CA 1
ATOM 674 C C . GLU A 1 88 ? 8.206 3.799 -13.949 1.00 95.38 88 GLU A C 1
ATOM 676 O O . GLU A 1 88 ? 8.064 5.023 -13.898 1.00 95.38 88 GLU A O 1
ATOM 681 N N . PRO A 1 89 ? 7.954 3.110 -15.079 1.00 95.25 89 PRO A N 1
ATOM 682 C CA . PRO A 1 89 ? 7.458 3.735 -16.302 1.00 95.25 89 PRO A CA 1
ATOM 683 C C . PRO A 1 89 ? 5.952 4.031 -16.251 1.00 95.25 89 PRO A C 1
ATOM 685 O O . PRO A 1 89 ? 5.462 4.807 -17.066 1.00 95.25 89 PRO A O 1
ATOM 688 N N . THR A 1 90 ? 5.214 3.431 -15.311 1.00 97.25 90 THR A N 1
ATOM 689 C CA . THR A 1 90 ? 3.763 3.608 -15.154 1.00 97.25 90 THR A CA 1
ATOM 690 C C . THR A 1 90 ? 3.378 3.636 -13.670 1.00 97.25 90 THR A C 1
ATOM 692 O O . THR A 1 90 ? 4.108 3.061 -12.858 1.00 97.25 90 THR A O 1
ATOM 695 N N . PRO A 1 91 ? 2.246 4.264 -13.297 1.00 97.81 91 PRO A N 1
ATOM 696 C CA . PRO A 1 91 ? 1.755 4.268 -11.919 1.00 97.81 91 PRO A CA 1
ATOM 697 C C . PRO A 1 91 ? 0.984 2.993 -11.532 1.00 97.81 91 PRO A C 1
ATOM 699 O O . PRO A 1 91 ? 0.419 2.937 -10.444 1.00 97.81 91 PRO A O 1
ATOM 702 N N . LEU A 1 92 ? 0.935 1.986 -12.408 1.00 97.62 92 LEU A N 1
ATOM 703 C CA . LEU A 1 92 ? 0.090 0.803 -12.262 1.00 97.62 92 LEU A CA 1
ATOM 704 C C . LEU A 1 92 ? 0.385 0.009 -10.987 1.00 97.62 92 LEU A C 1
ATOM 706 O O . LEU A 1 92 ? 1.531 -0.128 -10.548 1.00 97.62 92 LEU A O 1
ATOM 710 N N . CYS A 1 93 ? -0.651 -0.642 -10.466 1.00 97.81 93 CYS A N 1
ATOM 711 C CA . CYS A 1 93 ? -0.472 -1.697 -9.483 1.00 97.81 93 CYS A CA 1
ATOM 712 C C . CYS A 1 93 ? -0.096 -2.991 -10.205 1.00 97.81 93 CYS A C 1
ATOM 714 O O . CYS A 1 93 ? -0.967 -3.705 -10.693 1.00 97.81 93 CYS A O 1
ATOM 716 N N . TYR A 1 94 ? 1.192 -3.337 -10.241 1.00 95.12 94 TYR A N 1
ATOM 717 C CA . TYR A 1 94 ? 1.675 -4.570 -10.888 1.00 95.12 94 TYR A CA 1
ATOM 718 C C . TYR A 1 94 ? 1.112 -5.865 -10.280 1.00 95.12 94 TYR A C 1
ATOM 720 O O . TYR A 1 94 ? 1.221 -6.933 -10.872 1.00 95.12 94 TYR A O 1
ATOM 728 N N . GLU A 1 95 ? 0.516 -5.783 -9.094 1.00 94.25 95 GLU A N 1
ATOM 729 C CA . GLU A 1 95 ? -0.019 -6.935 -8.376 1.00 94.25 95 GLU A CA 1
ATOM 730 C C . GLU A 1 95 ? -1.461 -7.266 -8.765 1.00 94.25 95 GLU A C 1
ATOM 732 O O . GLU A 1 95 ? -1.825 -8.441 -8.836 1.00 94.25 95 GLU A O 1
ATOM 737 N N . CYS A 1 96 ? -2.293 -6.248 -9.000 1.00 96.56 96 CYS A N 1
ATOM 738 C CA . CYS A 1 96 ? -3.708 -6.433 -9.332 1.00 96.56 96 CYS A CA 1
ATOM 739 C C . CYS A 1 96 ? -4.131 -5.832 -10.680 1.00 96.56 96 CYS A C 1
ATOM 741 O O . CYS A 1 96 ? -5.264 -6.047 -11.096 1.00 96.56 96 CYS A O 1
ATOM 743 N N . GLY A 1 97 ? -3.248 -5.100 -11.361 1.00 96.75 97 GLY A N 1
ATOM 744 C CA . GLY A 1 97 ? -3.506 -4.466 -12.654 1.00 96.75 97 GLY A CA 1
ATOM 745 C C . GLY A 1 97 ? -4.255 -3.131 -12.592 1.00 96.75 97 GLY A C 1
ATOM 746 O O . GLY A 1 97 ? -4.585 -2.586 -13.641 1.00 96.75 97 GLY A O 1
ATOM 747 N N . ALA A 1 98 ? -4.537 -2.586 -11.404 1.00 98.00 98 ALA A N 1
ATOM 748 C CA . ALA A 1 98 ? -5.205 -1.291 -11.281 1.00 98.00 98 ALA A CA 1
ATOM 749 C C . ALA A 1 98 ? -4.378 -0.150 -11.902 1.00 98.00 98 ALA A C 1
ATOM 751 O O . ALA A 1 98 ? -3.146 -0.167 -11.861 1.00 98.00 98 ALA A O 1
ATOM 752 N N . ALA A 1 99 ? -5.076 0.858 -12.436 1.00 97.69 99 ALA A N 1
ATOM 753 C CA . ALA A 1 99 ? -4.477 1.959 -13.191 1.00 97.69 99 ALA A CA 1
ATOM 754 C C . ALA A 1 99 ? -3.532 2.854 -12.364 1.00 97.69 99 ALA A C 1
ATOM 756 O O . ALA A 1 99 ? -2.625 3.468 -12.921 1.00 97.69 99 ALA A O 1
ATOM 757 N N . ASP A 1 100 ? -3.746 2.937 -11.050 1.00 97.81 100 ASP A N 1
ATOM 758 C CA . ASP A 1 100 ? -2.946 3.766 -10.151 1.00 97.81 100 ASP A CA 1
ATOM 759 C C . ASP A 1 100 ? -2.774 3.066 -8.793 1.00 97.81 100 ASP A C 1
ATOM 761 O O . ASP A 1 100 ? -3.747 2.742 -8.109 1.00 97.81 100 ASP A O 1
ATOM 765 N N . ASP A 1 101 ? -1.527 2.796 -8.415 1.00 98.25 101 ASP A N 1
ATOM 766 C CA . ASP A 1 101 ? -1.152 2.141 -7.165 1.00 98.25 101 ASP A CA 1
ATOM 767 C C . ASP A 1 101 ? -0.874 3.178 -6.082 1.00 98.25 101 ASP A C 1
ATOM 769 O O . ASP A 1 101 ? 0.275 3.533 -5.812 1.00 98.25 101 ASP A O 1
ATOM 773 N N . THR A 1 102 ? -1.941 3.681 -5.470 1.00 98.12 102 THR A N 1
ATOM 774 C CA . THR A 1 102 ? -1.878 4.578 -4.311 1.00 98.12 102 THR A CA 1
ATOM 775 C C . THR A 1 102 ? -1.896 3.791 -2.993 1.00 98.12 102 THR A C 1
ATOM 777 O O . THR A 1 102 ? -2.273 2.613 -2.946 1.00 98.12 102 THR A O 1
ATOM 780 N N . ALA A 1 103 ? -1.531 4.443 -1.884 1.00 97.00 103 ALA A N 1
ATOM 781 C CA . ALA A 1 103 ? -1.697 3.854 -0.552 1.00 97.00 103 ALA A CA 1
ATOM 782 C C . ALA A 1 103 ? -3.164 3.516 -0.256 1.00 97.00 103 ALA A C 1
ATOM 784 O O . ALA A 1 103 ? -3.457 2.411 0.192 1.00 97.00 103 ALA A O 1
ATOM 785 N N . GLN A 1 104 ? -4.081 4.421 -0.605 1.00 96.81 104 GLN A N 1
ATOM 786 C CA . GLN A 1 104 ? -5.522 4.208 -0.482 1.00 96.81 104 GLN A CA 1
ATOM 787 C C . GLN A 1 104 ? -5.988 2.990 -1.296 1.00 96.81 104 GLN A C 1
ATOM 789 O O . GLN A 1 104 ? -6.684 2.120 -0.779 1.00 96.81 104 GLN A O 1
ATOM 794 N N . HIS A 1 105 ? -5.535 2.854 -2.549 1.00 97.38 105 HIS A N 1
ATOM 795 C CA . HIS A 1 105 ? -5.807 1.658 -3.350 1.00 97.38 105 HIS A CA 1
ATOM 796 C C . HIS A 1 105 ? -5.297 0.390 -2.654 1.00 97.38 105 HIS A C 1
ATOM 798 O O . HIS A 1 105 ? -6.000 -0.616 -2.601 1.00 97.38 105 HIS A O 1
ATOM 804 N N . THR A 1 106 ? -4.090 0.421 -2.097 1.00 96.44 106 THR A N 1
ATOM 805 C CA . THR A 1 106 ? -3.528 -0.723 -1.372 1.00 96.44 106 THR A CA 1
ATOM 806 C C . THR A 1 106 ? -4.366 -1.075 -0.130 1.00 96.44 106 THR A C 1
ATOM 808 O O . THR A 1 106 ? -4.627 -2.260 0.110 1.00 96.44 106 THR A O 1
ATOM 811 N N . LEU A 1 107 ? -4.828 -0.063 0.612 1.00 95.19 107 LEU A N 1
ATOM 812 C CA . LEU A 1 107 ? -5.645 -0.197 1.821 1.00 95.19 107 LEU A CA 1
ATOM 813 C C . LEU A 1 107 ? -7.063 -0.695 1.559 1.00 95.19 107 LEU A C 1
ATOM 815 O O . LEU A 1 107 ? -7.582 -1.426 2.390 1.00 95.19 107 LEU A O 1
ATOM 819 N N . GLU A 1 108 ? -7.669 -0.352 0.422 1.00 96.00 108 GLU A N 1
ATOM 820 C CA . GLU A 1 108 ? -9.095 -0.610 0.169 1.00 96.00 108 GLU A CA 1
ATOM 821 C C . GLU A 1 108 ? -9.344 -1.495 -1.054 1.00 96.00 108 GLU A C 1
ATOM 823 O O . GLU A 1 108 ? -10.072 -2.485 -0.987 1.00 96.00 108 GLU A O 1
ATOM 828 N N . GLY A 1 109 ? -8.724 -1.159 -2.184 1.00 94.06 109 GLY A N 1
ATOM 829 C CA . GLY A 1 109 ? -9.109 -1.673 -3.499 1.00 94.06 109 GLY A CA 1
ATOM 830 C C . GLY A 1 109 ? -8.277 -2.844 -4.020 1.00 94.06 109 GLY A C 1
ATOM 831 O O . GLY A 1 109 ? -8.760 -3.628 -4.833 1.00 94.06 109 GLY A O 1
ATOM 832 N N . CYS A 1 110 ? -7.028 -3.005 -3.580 1.00 97.25 110 CYS A N 1
ATOM 833 C CA . CYS A 1 110 ? -6.112 -3.961 -4.200 1.00 97.25 110 CYS A CA 1
ATOM 834 C C . CYS A 1 110 ? -6.550 -5.402 -3.923 1.00 97.25 110 CYS A C 1
ATOM 836 O O . CYS A 1 110 ? -6.488 -5.870 -2.786 1.00 97.25 110 CYS A O 1
ATOM 838 N N . SER A 1 111 ? -6.970 -6.154 -4.938 1.00 96.31 111 SER A N 1
ATOM 839 C CA . SER A 1 111 ? -7.468 -7.525 -4.745 1.00 96.31 111 SER A CA 1
ATOM 840 C C . SER A 1 111 ? -6.439 -8.453 -4.078 1.00 96.31 111 SER A C 1
ATOM 842 O O . SER A 1 111 ? -6.810 -9.314 -3.281 1.00 96.31 111 SER A O 1
ATOM 844 N N . LYS A 1 112 ? -5.137 -8.222 -4.300 1.00 96.75 112 LYS A N 1
ATOM 845 C CA . LYS A 1 112 ? -4.044 -8.997 -3.685 1.00 96.75 112 LYS A CA 1
ATOM 846 C C . LYS A 1 112 ? -3.872 -8.772 -2.182 1.00 96.75 112 LYS A C 1
ATOM 848 O O . LYS A 1 112 ? -3.289 -9.622 -1.520 1.00 96.75 112 LYS A O 1
ATOM 853 N N . ARG A 1 113 ? -4.408 -7.678 -1.630 1.00 95.62 113 ARG A N 1
ATOM 854 C CA . ARG A 1 113 ? -4.355 -7.358 -0.189 1.00 95.62 113 ARG A CA 1
ATOM 855 C C . ARG A 1 113 ? -5.577 -7.844 0.589 1.00 95.62 113 ARG A C 1
ATOM 857 O O . ARG A 1 113 ? -5.686 -7.590 1.783 1.00 95.62 113 ARG A O 1
ATOM 864 N N . GLY A 1 114 ? -6.485 -8.572 -0.068 1.00 95.19 114 GLY A N 1
ATOM 865 C CA . GLY A 1 114 ? -7.699 -9.119 0.542 1.00 95.19 114 GLY A CA 1
ATOM 866 C C . GLY A 1 114 ? -7.459 -9.913 1.836 1.00 95.19 114 GLY A C 1
ATOM 867 O O . GLY A 1 114 ? -8.156 -9.650 2.814 1.00 95.19 114 GLY A O 1
ATOM 868 N N . PRO A 1 115 ? -6.492 -10.851 1.895 1.00 94.31 115 PRO A N 1
ATOM 869 C CA . PRO A 1 115 ? -6.190 -11.585 3.124 1.00 94.31 115 PRO A CA 1
ATOM 870 C C . PRO A 1 115 ? -5.787 -10.695 4.301 1.00 94.31 115 PRO A C 1
ATOM 872 O O . PRO A 1 115 ? -6.351 -10.837 5.381 1.00 94.31 115 PRO A O 1
ATOM 875 N N . GLN A 1 116 ? -4.878 -9.746 4.083 1.00 94.88 116 GLN A N 1
ATOM 876 C CA . GLN A 1 116 ? -4.404 -8.814 5.107 1.00 94.88 116 GLN A CA 1
ATOM 877 C C . GLN A 1 116 ? -5.522 -7.862 5.548 1.00 94.88 116 GLN A C 1
ATOM 879 O O . GLN A 1 116 ? -5.697 -7.620 6.741 1.00 94.88 116 GLN A O 1
ATOM 884 N N . ARG A 1 117 ? -6.328 -7.369 4.595 1.00 96.06 117 ARG A N 1
ATOM 885 C CA . ARG A 1 117 ? -7.468 -6.494 4.890 1.00 96.06 117 ARG A CA 1
ATOM 886 C C . ARG A 1 117 ? -8.504 -7.164 5.773 1.00 96.06 117 ARG A C 1
ATOM 888 O O . ARG A 1 117 ? -9.041 -6.497 6.638 1.00 96.06 117 ARG A O 1
ATOM 895 N N . ARG A 1 118 ? -8.788 -8.460 5.596 1.00 95.44 118 ARG A N 1
ATOM 896 C CA . ARG A 1 118 ? -9.754 -9.159 6.465 1.00 95.44 118 ARG A CA 1
ATOM 897 C C . ARG A 1 118 ? -9.338 -9.103 7.934 1.00 95.44 118 ARG A C 1
ATOM 899 O O . ARG A 1 118 ? -10.177 -8.832 8.785 1.00 95.44 118 ARG A O 1
ATOM 906 N N . THR A 1 119 ? -8.052 -9.306 8.212 1.00 93.62 119 THR A N 1
ATOM 907 C CA . THR A 1 119 ? -7.502 -9.186 9.568 1.00 93.62 119 THR A CA 1
ATOM 908 C C . THR A 1 119 ? -7.606 -7.755 10.088 1.00 93.62 119 THR A C 1
ATOM 910 O O . THR A 1 119 ? -8.008 -7.551 11.228 1.00 93.62 119 THR A O 1
ATOM 913 N N . LEU A 1 120 ? -7.295 -6.763 9.248 1.00 95.44 120 LEU A N 1
ATOM 914 C CA . LEU A 1 120 ? -7.393 -5.355 9.626 1.00 95.44 120 LEU A CA 1
ATOM 915 C C . LEU A 1 120 ? -8.844 -4.934 9.912 1.00 95.44 120 LEU A C 1
ATOM 917 O O . LEU A 1 120 ? -9.112 -4.340 10.949 1.00 95.44 120 LEU A O 1
ATOM 921 N N . VAL A 1 121 ? -9.788 -5.309 9.045 1.00 96.56 121 VAL A N 1
ATOM 922 C CA . VAL A 1 121 ? -11.222 -5.007 9.195 1.00 96.56 121 VAL A CA 1
ATOM 923 C C . VAL A 1 121 ? -11.786 -5.596 10.482 1.00 96.56 121 VAL A C 1
ATOM 925 O O . VAL A 1 121 ? -12.578 -4.945 11.157 1.00 96.56 121 VAL A O 1
ATOM 928 N N . ALA A 1 122 ? -11.354 -6.799 10.863 1.00 94.62 122 ALA A N 1
ATOM 929 C CA . ALA A 1 122 ? -11.755 -7.397 12.132 1.00 94.62 122 ALA A CA 1
ATOM 930 C C . ALA A 1 122 ? -11.275 -6.587 13.354 1.00 94.62 122 ALA A C 1
ATOM 932 O O . ALA A 1 122 ? -11.908 -6.651 14.403 1.00 94.62 122 ALA A O 1
ATOM 933 N N . ALA A 1 123 ? -10.178 -5.833 13.224 1.00 92.62 123 ALA A N 1
ATOM 934 C CA . ALA A 1 123 ? -9.609 -5.029 14.302 1.00 92.62 123 ALA A CA 1
ATOM 935 C C . ALA A 1 123 ? -10.152 -3.591 14.350 1.00 92.62 123 ALA A C 1
ATOM 937 O O . ALA A 1 123 ? -10.314 -3.055 15.444 1.00 92.62 123 ALA A O 1
ATOM 938 N N . ILE A 1 124 ? -10.399 -2.958 13.194 1.00 95.19 124 ILE A N 1
ATOM 939 C CA . ILE A 1 124 ? -10.711 -1.515 13.122 1.00 95.19 124 ILE A CA 1
ATOM 940 C C . ILE A 1 124 ? -12.036 -1.169 12.429 1.00 95.19 124 ILE A C 1
ATOM 942 O O . ILE A 1 124 ? -12.421 -0.004 12.407 1.00 95.19 124 ILE A O 1
ATOM 946 N N . GLY A 1 125 ? -12.755 -2.155 11.889 1.00 93.62 125 GLY A N 1
ATOM 947 C CA . GLY A 1 125 ? -13.999 -1.945 11.147 1.00 93.62 125 GLY A CA 1
ATOM 948 C C . GLY A 1 125 ? -13.811 -1.852 9.629 1.00 93.62 125 GLY A C 1
ATOM 949 O O . GLY A 1 125 ? -12.728 -2.064 9.093 1.00 93.62 125 GLY A O 1
ATOM 950 N N . GLY A 1 126 ? -14.914 -1.612 8.913 1.00 91.69 126 GLY A N 1
ATOM 951 C CA . GLY A 1 126 ? -14.964 -1.726 7.448 1.00 91.69 126 GLY A CA 1
ATOM 952 C C . GLY A 1 126 ? -14.465 -0.509 6.665 1.00 91.69 126 GLY A C 1
ATOM 953 O O . GLY A 1 126 ? -14.123 -0.657 5.494 1.00 91.69 126 GLY A O 1
ATOM 954 N N . ASP A 1 127 ? -14.422 0.671 7.283 1.00 95.75 127 ASP A N 1
ATOM 955 C CA . ASP A 1 127 ? -13.903 1.883 6.647 1.00 95.75 127 ASP A CA 1
ATOM 956 C C . ASP A 1 127 ? -12.381 1.932 6.806 1.00 95.75 127 ASP A C 1
ATOM 958 O O . ASP A 1 127 ? -11.856 2.197 7.889 1.00 95.75 127 ASP A O 1
ATOM 962 N N . LEU A 1 128 ? -11.681 1.635 5.713 1.00 96.00 128 LEU A N 1
ATOM 963 C CA . LEU A 1 128 ? -10.221 1.610 5.656 1.00 96.00 128 LEU A CA 1
ATOM 964 C C . LEU A 1 128 ? -9.638 2.860 4.993 1.00 96.00 128 LEU A C 1
ATOM 966 O O . LEU A 1 128 ? -8.481 2.838 4.558 1.00 96.00 128 LEU A O 1
ATOM 970 N N . SER A 1 129 ? -10.408 3.947 4.934 1.00 95.38 129 SER A N 1
ATOM 971 C CA . SER A 1 129 ? -9.877 5.205 4.435 1.00 95.38 129 SER A CA 1
ATOM 972 C C . SER A 1 129 ? -8.774 5.704 5.351 1.00 95.38 129 SER A C 1
ATOM 974 O O . SER A 1 129 ? -8.816 5.502 6.565 1.00 95.38 129 SER A O 1
ATOM 976 N N . LEU A 1 130 ? -7.755 6.349 4.777 1.00 94.00 130 LEU A N 1
ATOM 977 C CA . LEU A 1 130 ? -6.625 6.856 5.560 1.00 94.00 130 LEU A CA 1
ATOM 978 C C . LEU A 1 130 ? -7.061 7.674 6.799 1.00 94.00 130 LEU A C 1
ATOM 980 O O . LEU A 1 130 ? -6.528 7.407 7.878 1.00 94.00 130 LEU A O 1
ATOM 984 N N . PRO A 1 131 ? -8.043 8.600 6.719 1.00 94.94 131 PRO A N 1
ATOM 985 C CA . PRO A 1 131 ? -8.545 9.302 7.902 1.00 94.94 131 PRO A CA 1
ATOM 986 C C . PRO A 1 131 ? -9.170 8.365 8.942 1.00 94.94 131 PRO A C 1
ATOM 988 O O . PRO A 1 131 ? -8.868 8.489 10.128 1.00 94.94 131 PRO A O 1
ATOM 991 N N . SER A 1 132 ? -9.998 7.410 8.519 1.00 96.25 132 SER A N 1
ATOM 992 C CA . SER A 1 132 ? -10.676 6.474 9.423 1.00 96.25 132 SER A CA 1
ATOM 993 C C . SER A 1 132 ? -9.706 5.507 10.097 1.00 96.25 132 SER A C 1
ATOM 995 O O . SER A 1 132 ? -9.834 5.239 11.290 1.00 96.25 132 SER A O 1
ATOM 997 N N . VAL A 1 133 ? -8.665 5.069 9.386 1.00 96.06 133 VAL A N 1
ATOM 998 C CA . VAL A 1 133 ? -7.565 4.272 9.948 1.00 96.06 133 VAL A CA 1
ATOM 999 C C . VAL A 1 133 ? -6.840 5.051 11.048 1.00 96.06 133 VAL A C 1
ATOM 1001 O O . VAL A 1 133 ? -6.622 4.516 12.135 1.00 96.06 133 VAL A O 1
ATOM 1004 N N . VAL A 1 134 ? -6.504 6.323 10.807 1.00 94.94 134 VAL A N 1
ATOM 1005 C CA . VAL A 1 134 ? -5.859 7.179 11.818 1.00 94.94 134 VAL A CA 1
ATOM 1006 C C . VAL A 1 134 ? -6.775 7.380 13.026 1.00 94.94 134 VAL A C 1
ATOM 1008 O O . VAL A 1 134 ? -6.330 7.222 14.162 1.00 94.94 134 VAL A O 1
ATOM 1011 N N . LEU A 1 135 ? -8.059 7.670 12.805 1.00 96.62 135 LEU A N 1
ATOM 1012 C CA . LEU A 1 135 ? -9.036 7.817 13.887 1.00 96.62 135 LEU A CA 1
ATOM 1013 C C . LEU A 1 135 ? -9.170 6.536 14.719 1.00 96.62 135 LEU A C 1
ATOM 1015 O O . LEU A 1 135 ? -9.201 6.611 15.949 1.00 96.62 135 LEU A O 1
ATOM 1019 N N . ALA A 1 136 ? -9.187 5.365 14.079 1.00 95.88 136 ALA A N 1
ATOM 1020 C CA . ALA A 1 136 ? -9.228 4.084 14.774 1.00 95.88 136 ALA A CA 1
ATOM 1021 C C . ALA A 1 136 ? -7.986 3.874 15.651 1.00 95.88 136 ALA A C 1
ATOM 1023 O O . ALA A 1 136 ? -8.125 3.510 16.818 1.00 95.88 136 ALA A O 1
ATOM 1024 N N . MET A 1 137 ? -6.786 4.168 15.134 1.00 95.31 137 MET A N 1
ATOM 1025 C CA . MET A 1 137 ? -5.539 4.081 15.909 1.00 95.31 137 MET A CA 1
ATOM 1026 C C . MET A 1 137 ? -5.536 4.996 17.137 1.00 95.31 137 MET A C 1
ATOM 1028 O O . MET A 1 137 ? -5.013 4.610 18.178 1.00 95.31 137 MET A O 1
ATOM 1032 N N . LEU A 1 138 ? -6.103 6.200 17.025 1.00 96.00 138 LEU A N 1
ATOM 1033 C CA . LEU A 1 138 ? -6.199 7.147 18.142 1.00 96.00 138 LEU A CA 1
ATOM 1034 C C . LEU A 1 138 ? -7.241 6.727 19.185 1.00 96.00 138 LEU A C 1
ATOM 1036 O O . LEU A 1 138 ? -7.135 7.109 20.347 1.00 96.00 138 LEU A O 1
ATOM 1040 N N . SER A 1 139 ? -8.240 5.948 18.772 1.00 94.12 139 SER A N 1
ATOM 1041 C CA . SER A 1 139 ? -9.379 5.568 19.613 1.00 94.12 139 SER A CA 1
ATOM 1042 C C . SER A 1 139 ? -9.224 4.190 20.263 1.00 94.12 139 SER A C 1
ATOM 1044 O O . SER A 1 139 ? -10.028 3.823 21.117 1.00 94.12 139 SER A O 1
ATOM 1046 N N . SER A 1 140 ? -8.230 3.395 19.853 1.00 93.69 140 SER A N 1
ATOM 1047 C CA . SER A 1 140 ? -8.083 2.005 20.281 1.00 93.69 140 SER A CA 1
ATOM 1048 C C . SER A 1 140 ? -6.620 1.561 20.313 1.00 93.69 140 SER A C 1
ATOM 1050 O O . SER A 1 140 ? -5.911 1.618 19.310 1.00 93.69 140 SER A O 1
ATOM 1052 N N . GLU A 1 141 ? -6.184 1.024 21.454 1.00 90.25 141 GLU A N 1
ATOM 1053 C CA . GLU A 1 141 ? -4.852 0.424 21.601 1.00 90.25 141 GLU A CA 1
ATOM 1054 C C . GLU A 1 141 ? -4.683 -0.829 20.727 1.00 90.25 141 GLU A C 1
ATOM 1056 O O . GLU A 1 141 ? -3.636 -1.048 20.121 1.00 90.25 141 GLU A O 1
ATOM 1061 N N . SER A 1 142 ? -5.733 -1.642 20.572 1.00 89.00 142 SER A N 1
ATOM 1062 C CA . SER A 1 142 ? -5.669 -2.784 19.656 1.00 89.00 142 SER A CA 1
ATOM 1063 C C . SER A 1 142 ? -5.510 -2.334 18.203 1.00 89.00 142 SER A C 1
ATOM 1065 O O . SER A 1 142 ? -4.756 -2.956 17.455 1.00 89.00 142 SER A O 1
ATOM 1067 N N . ALA A 1 143 ? -6.161 -1.236 17.803 1.00 91.94 143 ALA A N 1
ATOM 1068 C CA . ALA A 1 143 ? -5.991 -0.652 16.474 1.00 91.94 143 ALA A CA 1
ATOM 1069 C C . ALA A 1 143 ? -4.589 -0.052 16.286 1.00 91.94 143 ALA A C 1
ATOM 1071 O O . ALA A 1 143 ? -3.981 -0.230 15.228 1.00 91.94 143 ALA A O 1
ATOM 1072 N N . SER A 1 144 ? -4.049 0.607 17.316 1.00 90.81 144 SER A N 1
ATOM 1073 C CA . SER A 1 144 ? -2.715 1.213 17.274 1.00 90.81 144 SER A CA 1
ATOM 1074 C C . SER A 1 144 ? -1.591 0.183 17.107 1.00 90.81 144 SER A C 1
ATOM 1076 O O . SER A 1 144 ? -0.537 0.529 16.580 1.00 90.81 144 SER A O 1
ATOM 1078 N N . LEU A 1 145 ? -1.832 -1.085 17.466 1.00 90.56 145 LEU A N 1
ATOM 1079 C CA . LEU A 1 145 ? -0.938 -2.217 17.194 1.00 90.56 145 LEU A CA 1
ATOM 1080 C C . LEU A 1 145 ? -1.262 -2.938 15.875 1.00 90.56 145 LEU A C 1
ATOM 1082 O O . LEU A 1 145 ? -0.352 -3.303 15.132 1.00 90.56 145 LEU A O 1
ATOM 1086 N N . ALA A 1 146 ? -2.545 -3.129 15.556 1.00 92.50 146 ALA A N 1
ATOM 1087 C CA . ALA A 1 146 ? -2.968 -3.865 14.364 1.00 92.50 146 ALA A CA 1
ATOM 1088 C C . ALA A 1 146 ? -2.623 -3.142 13.051 1.00 92.50 146 ALA A C 1
ATOM 1090 O O . ALA A 1 146 ? -2.280 -3.790 12.061 1.00 92.50 146 ALA A O 1
ATOM 1091 N N . VAL A 1 147 ? -2.700 -1.807 13.025 1.00 94.38 147 VAL A N 1
ATOM 1092 C CA . VAL A 1 147 ? -2.423 -1.024 11.812 1.00 94.38 147 VAL A CA 1
ATOM 1093 C C . VAL A 1 147 ? -0.937 -1.067 11.422 1.00 94.38 147 VAL A C 1
ATOM 1095 O O . VAL A 1 147 ? -0.662 -1.380 10.260 1.00 94.38 147 VAL A O 1
ATOM 1098 N N . PRO A 1 148 ? 0.040 -0.819 12.321 1.00 93.81 148 PRO A N 1
ATOM 1099 C CA . PRO A 1 148 ? 1.454 -1.006 11.996 1.00 93.81 148 PRO A CA 1
ATOM 1100 C C . PRO A 1 148 ? 1.774 -2.434 11.558 1.00 93.81 148 PRO A C 1
ATOM 1102 O O . PRO A 1 148 ? 2.474 -2.607 10.562 1.00 93.81 148 PRO A O 1
ATOM 1105 N N . ASP A 1 149 ? 1.203 -3.437 12.235 1.00 92.12 149 ASP A N 1
ATOM 1106 C CA . ASP A 1 149 ? 1.355 -4.847 11.871 1.00 92.12 149 ASP A CA 1
ATOM 1107 C C . ASP A 1 149 ? 0.888 -5.073 10.416 1.00 92.12 149 ASP A C 1
ATOM 1109 O O . ASP A 1 149 ? 1.595 -5.694 9.622 1.00 92.12 149 ASP A O 1
ATOM 1113 N N . PHE A 1 150 ? -0.287 -4.565 10.035 1.00 95.00 150 PHE A N 1
ATOM 1114 C CA . PHE A 1 150 ? -0.780 -4.635 8.656 1.00 95.00 150 PHE A CA 1
ATOM 1115 C C . PHE A 1 150 ? 0.151 -3.915 7.665 1.00 95.00 150 PHE A C 1
ATOM 1117 O O . PHE A 1 150 ? 0.444 -4.448 6.591 1.00 95.00 150 PHE A O 1
ATOM 1124 N N . CYS A 1 151 ? 0.619 -2.713 8.013 1.00 95.75 151 CYS A N 1
ATOM 1125 C CA . CYS A 1 151 ? 1.492 -1.917 7.150 1.00 95.75 151 CYS A CA 1
ATOM 1126 C C . CYS A 1 151 ? 2.821 -2.634 6.898 1.00 95.75 151 CYS A C 1
ATOM 1128 O O . CYS A 1 151 ? 3.287 -2.670 5.762 1.00 95.75 151 CYS A O 1
ATOM 1130 N N . GLU A 1 152 ? 3.409 -3.238 7.930 1.00 94.31 152 GLU A N 1
ATOM 1131 C CA . GLU A 1 152 ? 4.646 -4.006 7.811 1.00 94.31 152 GLU A CA 1
ATOM 1132 C C . GLU A 1 152 ? 4.494 -5.167 6.825 1.00 94.31 152 GLU A C 1
ATOM 1134 O O . GLU A 1 152 ? 5.306 -5.291 5.906 1.00 94.31 152 GLU A O 1
ATOM 1139 N N . ASP A 1 153 ? 3.431 -5.967 6.941 1.00 93.69 153 ASP A N 1
ATOM 1140 C CA . ASP A 1 153 ? 3.179 -7.084 6.023 1.00 93.69 153 ASP A CA 1
ATOM 1141 C C . ASP A 1 153 ? 3.039 -6.621 4.576 1.00 93.69 153 ASP A C 1
ATOM 1143 O O . ASP A 1 153 ? 3.627 -7.192 3.653 1.00 93.69 153 ASP A O 1
ATOM 1147 N N . VAL A 1 154 ? 2.197 -5.609 4.366 1.00 95.44 154 VAL A N 1
ATOM 1148 C CA . VAL A 1 154 ? 1.845 -5.146 3.030 1.00 95.44 154 VAL A CA 1
ATOM 1149 C C . VAL A 1 154 ? 3.051 -4.510 2.360 1.00 95.44 154 VAL A C 1
ATOM 1151 O O . VAL A 1 154 ? 3.371 -4.877 1.228 1.00 95.44 154 VAL A O 1
ATOM 1154 N N . ILE A 1 155 ? 3.747 -3.606 3.051 1.00 95.38 155 ILE A N 1
ATOM 1155 C CA . ILE A 1 155 ? 4.915 -2.933 2.488 1.00 95.38 155 ILE A CA 1
ATOM 1156 C C . ILE A 1 155 ? 6.054 -3.924 2.264 1.00 95.38 155 ILE A C 1
ATOM 1158 O O . ILE A 1 155 ? 6.633 -3.921 1.183 1.00 95.38 155 ILE A O 1
ATOM 1162 N N . SER A 1 156 ? 6.319 -4.847 3.194 1.00 94.44 156 SER A N 1
ATOM 1163 C CA . SER A 1 156 ? 7.367 -5.862 3.003 1.00 94.44 156 SER A CA 1
ATOM 1164 C C . SER A 1 156 ? 7.132 -6.704 1.748 1.00 94.44 156 SER A C 1
ATOM 1166 O O . SER A 1 156 ? 8.065 -6.970 0.988 1.00 94.44 156 SER A O 1
ATOM 1168 N N . GLN A 1 157 ? 5.879 -7.091 1.492 1.00 95.38 157 GLN A N 1
ATOM 1169 C CA . GLN A 1 157 ? 5.517 -7.839 0.289 1.00 95.38 157 GLN A CA 1
ATOM 1170 C C . GLN A 1 157 ? 5.623 -6.990 -0.982 1.00 95.38 157 GLN A C 1
ATOM 1172 O O . GLN A 1 157 ? 6.149 -7.471 -1.985 1.00 95.38 157 GLN A O 1
ATOM 1177 N N . LYS A 1 158 ? 5.146 -5.739 -0.955 1.00 95.94 158 LYS A N 1
ATOM 1178 C CA . LYS A 1 158 ? 5.246 -4.826 -2.105 1.00 95.94 158 LYS A CA 1
ATOM 1179 C C . LYS A 1 158 ? 6.704 -4.518 -2.450 1.00 95.94 158 LYS A C 1
ATOM 1181 O O . LYS A 1 158 ? 7.079 -4.604 -3.614 1.00 95.94 158 LYS A O 1
ATOM 1186 N N . GLU A 1 159 ? 7.539 -4.228 -1.454 1.00 95.69 159 GLU A N 1
ATOM 1187 C CA . GLU A 1 159 ? 8.973 -4.001 -1.646 1.00 95.69 159 GLU A CA 1
ATOM 1188 C C . GLU A 1 159 ? 9.690 -5.256 -2.158 1.00 95.69 159 GLU A C 1
ATOM 1190 O O . GLU A 1 159 ? 10.609 -5.154 -2.966 1.00 95.69 159 GLU A O 1
ATOM 1195 N N . ALA A 1 160 ? 9.299 -6.453 -1.708 1.00 95.12 160 ALA A N 1
ATOM 1196 C CA . ALA A 1 160 ? 9.845 -7.696 -2.247 1.00 95.12 160 ALA A CA 1
ATOM 1197 C C . ALA A 1 160 ? 9.475 -7.869 -3.727 1.00 95.12 160 ALA A C 1
ATOM 1199 O O . ALA A 1 160 ? 10.341 -8.180 -4.542 1.00 95.12 160 ALA A O 1
ATOM 1200 N N . ALA A 1 161 ? 8.218 -7.603 -4.091 1.00 94.94 161 ALA A N 1
ATOM 1201 C CA . ALA A 1 161 ? 7.779 -7.631 -5.482 1.00 94.94 161 ALA A CA 1
ATOM 1202 C C . ALA A 1 161 ? 8.474 -6.553 -6.333 1.00 94.94 161 ALA A C 1
ATOM 1204 O O . ALA A 1 161 ? 8.784 -6.796 -7.497 1.00 94.94 161 ALA A O 1
ATOM 1205 N N . GLU A 1 162 ? 8.728 -5.368 -5.774 1.00 95.00 162 GLU A N 1
ATOM 1206 C CA . GLU A 1 162 ? 9.532 -4.321 -6.412 1.00 95.00 162 GLU A CA 1
ATOM 1207 C C . GLU A 1 162 ? 10.966 -4.790 -6.652 1.00 95.00 162 GLU A C 1
ATOM 1209 O O . GLU A 1 162 ? 11.429 -4.708 -7.786 1.00 95.00 162 GLU A O 1
ATOM 1214 N N . ARG A 1 163 ? 11.637 -5.361 -5.642 1.00 94.25 163 ARG A N 1
ATOM 1215 C CA . ARG A 1 163 ? 13.000 -5.904 -5.776 1.00 94.25 163 ARG A CA 1
ATOM 1216 C C . ARG A 1 163 ? 13.100 -6.936 -6.898 1.00 94.25 163 ARG A C 1
ATOM 1218 O O . ARG A 1 163 ? 13.980 -6.818 -7.741 1.00 94.25 163 ARG A O 1
ATOM 1225 N N . VAL A 1 164 ? 12.146 -7.866 -6.986 1.00 94.62 164 VAL A N 1
ATOM 1226 C CA . VAL A 1 164 ? 12.088 -8.842 -8.092 1.00 94.62 164 VAL A CA 1
ATOM 1227 C C . VAL A 1 164 ? 12.018 -8.144 -9.458 1.00 94.62 164 VAL A C 1
ATOM 1229 O O . VAL A 1 164 ? 12.683 -8.567 -10.400 1.00 94.62 164 VAL A O 1
ATOM 1232 N N . ARG A 1 165 ? 11.258 -7.046 -9.582 1.00 93.12 165 ARG A N 1
ATOM 1233 C CA . ARG A 1 165 ? 11.188 -6.258 -10.827 1.00 93.12 165 ARG A CA 1
ATOM 1234 C C . ARG A 1 165 ? 12.447 -5.434 -11.104 1.00 93.12 165 ARG A C 1
ATOM 1236 O O . ARG A 1 165 ? 12.711 -5.150 -12.272 1.00 93.12 165 ARG A O 1
ATOM 1243 N N . GLU A 1 166 ? 13.173 -4.999 -10.074 1.00 92.81 166 GLU A N 1
ATOM 1244 C CA . GLU A 1 166 ? 14.468 -4.313 -10.213 1.00 92.81 166 GLU A CA 1
ATOM 1245 C C . GLU A 1 166 ? 15.566 -5.280 -10.691 1.00 92.81 166 GLU A C 1
ATOM 1247 O O . GLU A 1 166 ? 16.449 -4.875 -11.447 1.00 92.81 166 GLU A O 1
ATOM 1252 N N . GLU A 1 167 ? 15.507 -6.540 -10.253 1.00 92.00 167 GLU A N 1
ATOM 1253 C CA . GLU A 1 167 ? 16.521 -7.578 -10.494 1.00 92.00 167 GLU A CA 1
ATOM 1254 C C . GLU A 1 167 ? 16.288 -8.395 -11.776 1.00 92.00 167 GLU A C 1
ATOM 1256 O O . GLU A 1 167 ? 17.180 -9.130 -12.204 1.00 92.00 167 GLU A O 1
ATOM 1261 N N . ALA A 1 168 ? 15.117 -8.268 -12.409 1.00 92.44 168 ALA A N 1
ATOM 1262 C CA . ALA A 1 168 ? 14.797 -8.977 -13.644 1.00 92.44 168 AL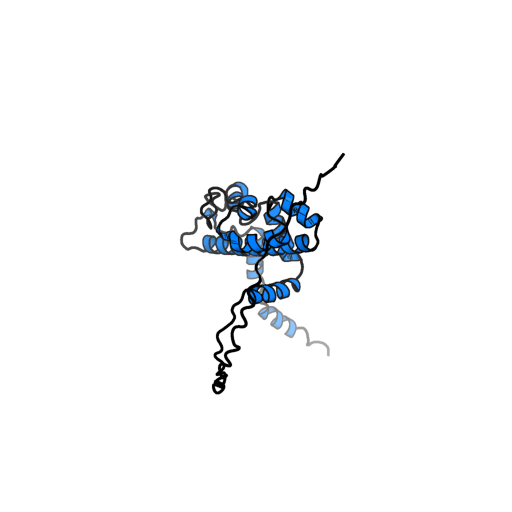A A CA 1
ATOM 1263 C C . ALA A 1 168 ? 15.818 -8.662 -14.768 1.00 92.44 168 ALA A C 1
ATOM 1265 O O . ALA A 1 168 ? 16.206 -7.501 -14.932 1.00 92.44 168 ALA A O 1
ATOM 1266 N N . PRO A 1 169 ? 16.252 -9.648 -15.582 1.00 92.44 169 PRO A N 1
ATOM 1267 C CA . PRO A 1 169 ? 17.233 -9.419 -16.652 1.00 92.44 169 PRO A CA 1
ATOM 1268 C C . PRO A 1 169 ? 16.800 -8.363 -17.679 1.00 92.44 169 PRO A C 1
ATOM 1270 O O . PRO A 1 169 ? 17.628 -7.642 -18.233 1.00 92.44 169 PRO A O 1
ATOM 1273 N N . ASP A 1 170 ? 15.494 -8.261 -17.906 1.00 92.06 170 ASP A N 1
ATOM 1274 C CA . ASP A 1 170 ? 14.820 -7.318 -18.795 1.00 92.06 170 ASP A CA 1
ATOM 1275 C C . ASP A 1 170 ? 14.272 -6.083 -18.051 1.00 92.06 170 ASP A C 1
ATOM 1277 O O . ASP A 1 170 ? 13.456 -5.330 -18.590 1.00 92.06 170 ASP A O 1
ATOM 1281 N N . ALA A 1 171 ? 14.719 -5.837 -16.812 1.00 91.75 171 ALA A N 1
ATOM 1282 C CA . ALA A 1 171 ? 14.258 -4.713 -16.010 1.00 91.75 171 ALA A CA 1
ATOM 1283 C C . ALA A 1 171 ? 14.458 -3.372 -16.731 1.00 91.75 171 ALA A C 1
ATOM 1285 O O . ALA A 1 171 ? 15.539 -3.041 -17.235 1.00 91.75 171 ALA A O 1
ATOM 1286 N N . HIS A 1 172 ? 13.406 -2.549 -16.709 1.00 92.94 172 HIS A N 1
ATOM 1287 C CA . HIS A 1 172 ? 13.435 -1.222 -17.310 1.00 92.94 172 HIS A CA 1
ATOM 1288 C C . HIS A 1 172 ? 14.589 -0.381 -16.723 1.00 92.94 172 HIS A C 1
ATOM 1290 O O . HIS A 1 172 ? 14.730 -0.329 -15.497 1.00 92.94 172 HIS A O 1
ATOM 1296 N N . PRO A 1 173 ? 15.376 0.358 -17.533 1.00 90.62 173 PRO A N 1
ATOM 1297 C CA . PRO A 1 173 ? 16.539 1.107 -17.043 1.00 90.62 173 PRO A CA 1
ATOM 1298 C C . PRO A 1 173 ? 16.246 2.094 -15.901 1.00 90.62 173 PRO A C 1
ATOM 1300 O O . PRO A 1 173 ? 17.121 2.351 -15.077 1.00 90.62 173 PRO A O 1
ATOM 1303 N N . LEU A 1 174 ? 15.015 2.615 -15.819 1.00 91.31 174 LEU A N 1
ATOM 1304 C CA . LEU A 1 174 ? 14.564 3.490 -14.722 1.00 91.31 174 LEU A CA 1
ATOM 1305 C C . LEU A 1 174 ? 14.585 2.811 -13.343 1.00 91.31 174 LEU A C 1
ATOM 1307 O O . LEU A 1 174 ? 14.812 3.495 -12.347 1.00 91.31 174 LEU A O 1
ATOM 1311 N N . ARG A 1 175 ? 14.396 1.486 -13.285 1.00 89.88 175 ARG A N 1
ATOM 1312 C CA . ARG A 1 175 ? 14.389 0.704 -12.037 1.00 89.88 175 ARG A CA 1
ATOM 1313 C C . ARG A 1 175 ? 15.788 0.482 -11.467 1.00 89.88 175 ARG A C 1
ATOM 1315 O O . ARG A 1 175 ? 15.938 0.041 -10.334 1.00 89.88 175 ARG A O 1
ATOM 1322 N N . ARG A 1 176 ? 16.844 0.797 -12.225 1.00 77.69 176 ARG A N 1
ATOM 1323 C CA . ARG A 1 176 ? 18.219 0.604 -11.758 1.00 77.69 176 ARG A CA 1
ATOM 1324 C C . ARG A 1 176 ? 18.481 1.491 -10.549 1.00 77.69 176 ARG A C 1
ATOM 1326 O O . ARG A 1 176 ? 18.437 2.723 -10.634 1.00 77.69 176 ARG A O 1
ATOM 1333 N N . ARG A 1 177 ? 18.831 0.865 -9.423 1.00 68.81 177 ARG A N 1
ATOM 1334 C CA . ARG A 1 177 ? 19.266 1.575 -8.220 1.00 68.81 177 ARG A CA 1
ATOM 1335 C C . ARG A 1 177 ? 20.434 2.490 -8.562 1.00 68.81 177 ARG A C 1
ATOM 1337 O O . ARG A 1 177 ? 21.566 2.052 -8.756 1.00 68.81 177 ARG A O 1
ATOM 1344 N N . ARG A 1 178 ? 20.183 3.800 -8.570 1.00 64.19 178 ARG A N 1
ATOM 1345 C CA . ARG A 1 178 ? 21.264 4.782 -8.514 1.00 64.19 178 ARG A CA 1
ATOM 1346 C C . ARG A 1 178 ? 21.916 4.629 -7.147 1.00 64.19 178 ARG A C 1
ATOM 1348 O O . ARG A 1 178 ? 21.370 5.106 -6.154 1.00 64.19 178 ARG A O 1
ATOM 1355 N N . VAL A 1 179 ? 23.073 3.970 -7.077 1.00 60.06 179 VAL A N 1
ATOM 1356 C CA . VAL A 1 179 ? 23.888 4.008 -5.859 1.00 60.06 179 VAL A CA 1
ATOM 1357 C C . VAL A 1 179 ? 24.194 5.483 -5.601 1.00 60.06 179 VAL A C 1
ATOM 1359 O O . VAL A 1 179 ? 24.814 6.170 -6.425 1.00 60.06 179 VAL A O 1
ATOM 1362 N N . GLY A 1 180 ? 23.656 6.021 -4.506 1.00 61.75 180 GLY A N 1
ATOM 1363 C CA . GLY A 1 180 ? 23.838 7.427 -4.159 1.00 61.75 180 GLY A CA 1
ATOM 1364 C C . GLY A 1 180 ? 25.328 7.752 -4.074 1.00 61.75 180 GLY A C 1
ATOM 1365 O O . GLY A 1 180 ? 26.119 6.902 -3.668 1.00 61.75 180 GLY A O 1
ATOM 1366 N N . ARG A 1 181 ? 25.730 8.972 -4.455 1.00 59.78 181 ARG A N 1
ATOM 1367 C CA . ARG A 1 181 ? 27.144 9.399 -4.452 1.00 59.78 181 ARG A CA 1
ATOM 1368 C C . ARG A 1 181 ? 27.846 9.068 -3.128 1.00 59.78 181 ARG A C 1
ATOM 1370 O O . ARG A 1 181 ? 28.949 8.545 -3.155 1.00 59.78 181 ARG A O 1
ATOM 1377 N N . ARG A 1 182 ? 27.163 9.274 -1.994 1.00 59.50 182 ARG A N 1
ATOM 1378 C CA . ARG A 1 182 ? 27.672 8.947 -0.650 1.00 59.50 182 ARG A CA 1
ATOM 1379 C C . ARG A 1 182 ? 27.911 7.452 -0.435 1.00 59.50 182 ARG A C 1
ATOM 1381 O O . ARG A 1 182 ? 28.914 7.085 0.154 1.00 59.50 182 ARG A O 1
ATOM 1388 N N . ARG A 1 183 ? 27.022 6.590 -0.936 1.00 63.16 183 ARG A N 1
ATOM 1389 C CA . ARG A 1 183 ? 27.171 5.134 -0.823 1.00 63.16 183 ARG A CA 1
ATOM 1390 C C . ARG A 1 183 ? 28.281 4.614 -1.738 1.00 63.16 183 ARG A C 1
ATOM 1392 O O . ARG A 1 183 ? 29.081 3.819 -1.278 1.00 63.16 183 ARG A O 1
ATOM 1399 N N . ARG A 1 184 ? 28.419 5.166 -2.952 1.00 65.06 184 ARG A N 1
ATOM 1400 C CA . ARG A 1 184 ? 29.586 4.908 -3.819 1.00 65.06 184 ARG A CA 1
ATOM 1401 C C . ARG A 1 184 ? 30.893 5.339 -3.163 1.00 65.06 184 ARG A C 1
ATOM 1403 O O . ARG A 1 184 ? 31.864 4.606 -3.227 1.00 65.06 184 ARG A O 1
ATOM 1410 N N . GLN A 1 185 ? 30.918 6.512 -2.530 1.00 68.00 185 GLN A N 1
ATOM 1411 C CA . GLN A 1 185 ? 32.090 7.008 -1.803 1.00 68.00 185 GLN A CA 1
ATOM 1412 C C . GLN A 1 185 ? 32.424 6.132 -0.592 1.00 68.00 185 GLN A C 1
ATOM 1414 O O . GLN A 1 185 ? 33.591 5.850 -0.362 1.00 68.00 185 GLN A O 1
ATOM 1419 N N . PHE A 1 186 ? 31.415 5.669 0.145 1.00 67.88 186 PHE A N 1
ATOM 1420 C CA . PHE A 1 186 ? 31.596 4.760 1.272 1.00 67.88 186 PHE A CA 1
ATOM 1421 C C . PHE A 1 186 ? 32.096 3.379 0.823 1.00 67.88 186 PHE A C 1
ATOM 1423 O O . PHE A 1 186 ? 33.113 2.915 1.325 1.00 67.88 186 PHE A O 1
ATOM 1430 N N . GLU A 1 187 ? 31.460 2.763 -0.174 1.00 69.00 187 GLU A N 1
ATOM 1431 C CA . GLU A 1 187 ? 31.884 1.477 -0.749 1.00 69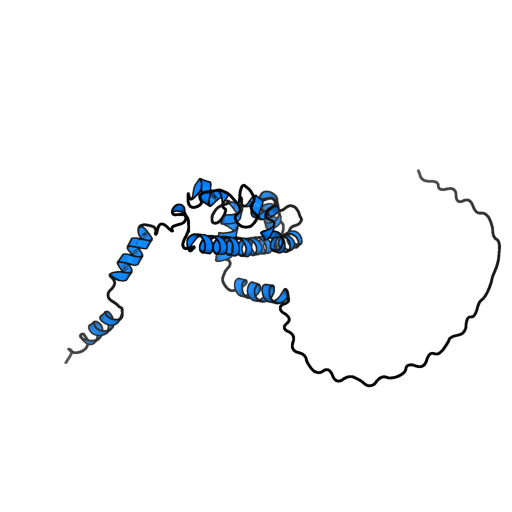.00 187 GLU A CA 1
ATOM 1432 C C . GLU A 1 187 ? 33.296 1.581 -1.360 1.00 69.00 187 GLU A C 1
ATOM 1434 O O . GLU A 1 187 ? 34.143 0.732 -1.098 1.00 69.00 187 GLU A O 1
ATOM 1439 N N . ALA A 1 188 ? 33.610 2.669 -2.073 1.00 72.62 188 ALA A N 1
ATOM 1440 C CA . ALA A 1 188 ? 34.962 2.935 -2.574 1.00 72.62 188 ALA A CA 1
ATOM 1441 C C . ALA A 1 188 ? 35.982 3.152 -1.442 1.00 72.62 188 ALA A C 1
ATOM 1443 O O . ALA A 1 188 ? 37.106 2.670 -1.534 1.00 72.62 188 ALA A O 1
ATOM 1444 N N . SER A 1 189 ? 35.598 3.832 -0.355 1.00 71.69 189 SER A N 1
ATOM 1445 C CA . SER A 1 189 ? 36.465 3.998 0.819 1.00 71.69 189 SER A CA 1
ATOM 1446 C C . SER A 1 189 ? 36.716 2.675 1.544 1.00 71.69 189 SER A C 1
ATOM 1448 O O . SER A 1 189 ? 37.814 2.460 2.039 1.00 71.69 189 SER A O 1
ATOM 1450 N N . GLN A 1 190 ? 35.744 1.757 1.546 1.00 66.50 190 GLN A N 1
ATOM 1451 C CA . GLN A 1 190 ? 35.899 0.421 2.121 1.00 66.50 190 GLN A CA 1
ATOM 1452 C C . GLN A 1 190 ? 36.816 -0.475 1.287 1.00 66.50 190 GLN A C 1
ATOM 1454 O O . GLN A 1 190 ? 37.551 -1.271 1.858 1.00 66.50 190 GLN A O 1
ATOM 1459 N N . LEU A 1 191 ? 36.820 -0.316 -0.039 1.00 69.69 191 LEU A N 1
ATOM 1460 C CA . LEU A 1 191 ? 37.761 -1.001 -0.934 1.00 69.69 191 LEU A CA 1
ATOM 1461 C C . LEU A 1 191 ? 39.196 -0.453 -0.833 1.00 69.69 191 LEU A C 1
ATOM 1463 O O . LEU A 1 191 ? 40.138 -1.142 -1.210 1.00 69.69 191 LEU A O 1
ATOM 1467 N N . LEU A 1 192 ? 39.362 0.774 -0.328 1.00 62.88 192 LEU A N 1
ATOM 1468 C CA . LEU A 1 192 ? 40.660 1.406 -0.064 1.00 62.88 192 LEU A CA 1
ATOM 1469 C C . LEU A 1 192 ? 41.164 1.180 1.371 1.00 62.88 192 LEU A C 1
ATOM 1471 O O . LEU A 1 192 ? 42.307 1.527 1.668 1.00 62.88 192 LEU A O 1
ATOM 1475 N N . LEU A 1 193 ? 40.347 0.611 2.266 1.00 57.16 193 LEU A N 1
ATOM 1476 C CA . LEU A 1 193 ? 40.816 0.216 3.590 1.00 57.16 193 LEU A CA 1
ATOM 1477 C C . LEU A 1 193 ? 41.705 -1.025 3.439 1.00 57.16 193 LEU A C 1
ATOM 1479 O O . LEU A 1 193 ? 41.248 -2.035 2.894 1.00 57.16 193 LEU A O 1
ATOM 1483 N N . PRO A 1 194 ? 42.960 -0.995 3.920 1.00 55.41 194 PRO A N 1
ATOM 1484 C CA . PRO A 1 194 ? 43.781 -2.191 3.928 1.00 55.41 194 PRO A CA 1
ATOM 1485 C C . PRO A 1 194 ? 43.056 -3.272 4.734 1.00 55.41 194 PRO A C 1
ATOM 1487 O O . PRO A 1 194 ? 42.487 -2.998 5.794 1.00 55.41 194 PRO A O 1
ATOM 1490 N N . SER A 1 195 ? 43.038 -4.497 4.199 1.00 57.16 195 SER A N 1
ATOM 1491 C CA . SER A 1 195 ? 42.405 -5.636 4.863 1.00 57.16 195 SER A CA 1
ATOM 1492 C C . SER A 1 195 ? 42.852 -5.697 6.328 1.00 57.16 195 SER A C 1
ATOM 1494 O O . SER A 1 195 ? 44.032 -5.497 6.621 1.00 57.16 195 SER A O 1
ATOM 1496 N N . GLN A 1 196 ? 41.938 -6.009 7.248 1.00 54.38 196 GLN A N 1
ATOM 1497 C CA . GLN A 1 196 ? 42.235 -6.171 8.682 1.00 54.38 196 GLN A CA 1
ATOM 1498 C C . GLN A 1 196 ? 43.408 -7.145 8.953 1.00 54.38 196 GLN A C 1
ATOM 1500 O O . GLN A 1 196 ? 44.006 -7.113 10.025 1.00 54.38 196 GLN A O 1
ATOM 1505 N N . ALA A 1 197 ? 43.790 -7.965 7.965 1.00 52.47 197 ALA A N 1
ATOM 1506 C CA . ALA A 1 197 ? 44.976 -8.812 7.999 1.00 52.47 197 ALA A CA 1
ATOM 1507 C C . ALA A 1 197 ? 46.312 -8.033 8.058 1.00 52.47 197 ALA A C 1
ATOM 1509 O O . ALA A 1 197 ? 47.284 -8.566 8.585 1.00 52.47 197 ALA A O 1
ATOM 1510 N N . SER A 1 198 ? 46.394 -6.780 7.586 1.00 52.72 198 SER A N 1
ATOM 1511 C CA . SER A 1 198 ? 47.656 -6.015 7.595 1.00 52.72 198 SER A CA 1
ATOM 1512 C C . SER A 1 198 ? 47.940 -5.301 8.924 1.00 52.72 198 SER A C 1
ATOM 1514 O O . SER A 1 198 ? 49.100 -5.063 9.260 1.00 52.72 198 SER A O 1
ATOM 1516 N N . LEU A 1 199 ? 46.909 -4.982 9.716 1.00 46.50 199 LEU A N 1
ATOM 1517 C CA . LEU A 1 199 ? 47.063 -4.294 11.008 1.00 46.50 199 LEU A CA 1
ATOM 1518 C C . LEU A 1 199 ? 47.547 -5.228 12.130 1.00 46.50 199 LEU A C 1
ATOM 1520 O O . LEU A 1 199 ? 48.140 -4.763 13.106 1.00 46.50 199 LEU A O 1
ATOM 1524 N N . ALA A 1 200 ? 47.359 -6.543 11.977 1.00 48.88 200 ALA A N 1
ATOM 1525 C CA . ALA A 1 200 ? 47.883 -7.547 12.903 1.00 48.88 200 ALA A CA 1
ATOM 1526 C C . ALA A 1 200 ? 49.416 -7.699 12.813 1.00 48.88 200 ALA A C 1
ATOM 1528 O O . ALA A 1 200 ? 50.059 -7.992 13.821 1.00 48.88 200 ALA A O 1
ATOM 1529 N N . SER A 1 201 ? 50.016 -7.436 11.646 1.00 50.06 201 SER A N 1
ATOM 1530 C CA . SER A 1 201 ? 51.474 -7.503 11.461 1.00 50.06 201 SER A CA 1
ATOM 1531 C C . SER A 1 201 ? 52.208 -6.303 12.067 1.00 50.06 201 SER A C 1
ATOM 1533 O O . SER A 1 201 ? 53.319 -6.459 12.567 1.00 50.06 201 SER A O 1
ATOM 1535 N N . TYR A 1 202 ? 51.584 -5.118 12.104 1.00 42.75 202 TYR A N 1
ATOM 1536 C CA . TYR A 1 202 ? 52.219 -3.908 12.649 1.00 42.75 202 TYR A CA 1
ATOM 1537 C C . TYR A 1 202 ? 52.302 -3.910 14.187 1.00 42.75 202 TYR A C 1
ATOM 1539 O O . TYR A 1 202 ? 53.263 -3.407 14.762 1.00 42.75 202 TYR A O 1
ATOM 1547 N N . ARG A 1 203 ? 51.349 -4.550 14.883 1.00 48.19 203 ARG A N 1
ATOM 1548 C CA . ARG A 1 203 ? 51.360 -4.643 16.359 1.00 48.19 203 ARG A CA 1
ATOM 1549 C C . ARG A 1 203 ? 52.362 -5.649 16.929 1.00 48.19 203 ARG A C 1
ATOM 1551 O O . ARG A 1 203 ? 52.525 -5.699 18.143 1.00 48.19 203 ARG A O 1
ATOM 1558 N N . ARG A 1 204 ? 53.041 -6.434 16.088 1.00 47.16 204 ARG A N 1
ATOM 1559 C CA . ARG A 1 204 ? 54.064 -7.393 16.535 1.00 47.16 204 ARG A CA 1
ATOM 1560 C C . ARG A 1 204 ? 55.483 -6.802 16.550 1.00 47.16 204 ARG A C 1
ATOM 1562 O O . ARG A 1 204 ? 56.397 -7.481 16.996 1.00 47.16 204 ARG A O 1
ATOM 1569 N N . PHE A 1 205 ? 55.670 -5.554 16.101 1.00 44.06 205 PHE A N 1
ATOM 1570 C CA . PHE A 1 205 ? 56.998 -4.934 15.960 1.00 44.06 205 PHE A CA 1
ATOM 1571 C C . PHE A 1 205 ? 57.320 -3.826 16.981 1.00 44.06 205 PHE A C 1
ATOM 1573 O O . PHE A 1 205 ? 58.431 -3.310 16.979 1.00 44.06 205 PHE A O 1
ATOM 1580 N N . THR A 1 206 ? 56.399 -3.468 17.885 1.00 47.62 206 THR A N 1
ATOM 1581 C CA . THR A 1 206 ? 56.625 -2.401 18.888 1.00 47.62 206 THR A CA 1
ATOM 1582 C C . THR A 1 206 ? 56.635 -2.896 20.336 1.00 47.62 206 THR A C 1
ATOM 1584 O O . THR A 1 206 ? 56.345 -2.128 21.249 1.00 47.62 206 THR A O 1
ATOM 1587 N N . SER A 1 207 ? 56.959 -4.168 20.578 1.00 48.38 207 SER A N 1
ATOM 1588 C CA . SER A 1 207 ? 57.106 -4.714 21.935 1.00 48.38 207 SER A CA 1
ATOM 1589 C C . SER A 1 207 ? 58.392 -5.527 22.092 1.00 48.38 207 SER A C 1
ATOM 1591 O O . SER A 1 207 ? 58.339 -6.684 22.485 1.00 48.38 207 SER A O 1
ATOM 1593 N N . PHE A 1 208 ? 59.546 -4.956 21.740 1.00 49.41 208 PHE A N 1
ATOM 1594 C CA . PHE A 1 208 ? 60.853 -5.467 22.175 1.00 49.41 208 PHE A CA 1
ATOM 1595 C C . PHE A 1 208 ? 61.890 -4.336 22.129 1.00 49.41 208 PHE A C 1
ATOM 1597 O O . PHE A 1 208 ? 62.631 -4.210 21.162 1.00 49.41 208 PHE A O 1
ATOM 1604 N N . SER A 1 209 ? 61.896 -3.455 23.133 1.00 46.50 209 SER A N 1
ATOM 1605 C CA . SER A 1 209 ? 63.060 -2.629 23.513 1.00 46.50 209 SER A CA 1
ATOM 1606 C C . SER A 1 209 ? 62.772 -1.897 24.820 1.00 46.50 209 SER A C 1
ATOM 1608 O O . SER A 1 209 ? 62.423 -0.720 24.850 1.00 46.50 209 SER A O 1
ATOM 1610 N N . THR A 1 210 ? 62.895 -2.632 25.917 1.00 43.56 210 THR A N 1
ATOM 1611 C CA . THR A 1 210 ? 63.287 -2.073 27.212 1.00 43.56 210 THR A CA 1
ATOM 1612 C C . THR A 1 210 ? 64.056 -3.182 27.927 1.00 43.56 210 THR A C 1
ATOM 1614 O O . THR A 1 210 ? 63.456 -4.131 28.427 1.00 43.56 210 THR A O 1
ATOM 1617 N N . ILE A 1 211 ? 65.383 -3.112 27.835 1.00 46.88 211 ILE A N 1
ATOM 1618 C CA . ILE A 1 211 ? 66.319 -3.686 28.809 1.00 46.88 211 ILE A CA 1
ATOM 1619 C C . ILE A 1 211 ? 66.804 -2.497 29.629 1.00 46.88 211 ILE A C 1
ATOM 1621 O O . ILE A 1 211 ? 67.064 -1.451 28.988 1.00 46.88 211 ILE A O 1
#